Protein AF-A0A5E5B3B8-F1 (afdb_monomer_lite)

Organism: NCBI:txid93222

Foldseek 3Di:
DDDPPPPPDPPPPLCLVVLLVVLVVCCQPCVVVSLVVLLVCLVPRDDLVNCLSSLLSNLCSCQQVVVNLVSSVVSVVSNCVSCVDHDPVSVVSSVLSNLLSVCLVPVPDDPPVDDLLSVLVSLLSSLNSNPRNPHLVSNVSSVVVNVVSDVVVDLPDPCLVVSLVSLLVSLVVQLPDQDADLSNLVSSLVSLVSSLVSCVRPHDPVSNVSSVVSNVSSVVVNPDDHCPPVPDDPPPVVVVD

Structure (mmCIF, N/CA/C/O backbone):
data_AF-A0A5E5B3B8-F1
#
_entry.id   AF-A0A5E5B3B8-F1
#
loop_
_atom_site.group_PDB
_atom_site.id
_atom_site.type_symbol
_atom_site.label_atom_id
_atom_site.label_alt_id
_atom_site.label_comp_id
_atom_site.label_asym_id
_atom_site.label_entity_id
_atom_site.label_seq_id
_atom_site.pdbx_PDB_ins_code
_atom_site.Cartn_x
_atom_site.Cartn_y
_atom_site.Cartn_z
_atom_site.occupancy
_atom_site.B_iso_or_equiv
_atom_site.auth_seq_id
_atom_site.auth_comp_id
_atom_site.auth_asym_id
_atom_site.auth_atom_id
_atom_site.pdbx_PDB_model_num
ATOM 1 N N . MET A 1 1 ? -15.549 43.261 35.952 1.00 41.47 1 MET A N 1
ATOM 2 C CA . MET A 1 1 ? -14.147 43.041 35.546 1.00 41.47 1 MET A CA 1
ATOM 3 C C . MET A 1 1 ? -13.989 41.541 35.380 1.00 41.47 1 MET A C 1
ATOM 5 O O . MET A 1 1 ? -14.313 40.819 36.313 1.00 41.47 1 MET A O 1
ATOM 9 N N . GLN A 1 2 ? -13.739 41.103 34.148 1.00 33.75 2 GLN A N 1
ATOM 10 C CA . GLN A 1 2 ? -13.922 39.727 33.681 1.00 33.75 2 GLN A CA 1
ATOM 11 C C . GLN A 1 2 ? -12.946 38.760 34.358 1.00 33.75 2 GLN A C 1
ATOM 13 O O . GLN A 1 2 ? -11.756 39.037 34.448 1.00 33.75 2 GLN A O 1
ATOM 18 N N . ILE A 1 3 ? -13.478 37.627 34.815 1.00 39.03 3 ILE A N 1
ATOM 19 C CA . ILE A 1 3 ? -12.699 36.440 35.157 1.00 39.03 3 ILE A CA 1
ATOM 20 C C . ILE A 1 3 ? -12.470 35.722 33.829 1.00 39.03 3 ILE A C 1
ATOM 22 O O . ILE A 1 3 ? -13.409 35.177 33.245 1.00 39.03 3 ILE A O 1
ATOM 26 N N . GLU A 1 4 ? -11.249 35.798 33.309 1.00 35.94 4 GLU A N 1
ATOM 27 C CA . GLU A 1 4 ? -10.828 35.011 32.154 1.00 35.94 4 GLU A CA 1
ATOM 28 C C . GLU A 1 4 ? -10.776 33.537 32.565 1.00 35.94 4 GLU A C 1
ATOM 30 O O . GLU A 1 4 ? -9.828 33.067 33.190 1.00 35.94 4 GLU A O 1
ATOM 35 N N . ASN A 1 5 ? -11.831 32.797 32.226 1.00 36.06 5 ASN A N 1
ATOM 36 C CA . ASN A 1 5 ? -11.782 31.344 32.195 1.00 36.06 5 ASN A CA 1
ATOM 37 C C . ASN A 1 5 ? -10.889 30.940 31.019 1.00 36.06 5 ASN A C 1
ATOM 39 O O . ASN A 1 5 ? -11.327 30.947 29.867 1.00 36.06 5 ASN A O 1
ATOM 43 N N . SER A 1 6 ? -9.635 30.594 31.310 1.00 33.72 6 SER A N 1
ATOM 44 C CA . SER A 1 6 ? -8.772 29.915 30.352 1.00 33.72 6 SER A CA 1
ATOM 45 C C . SER A 1 6 ? -9.425 28.583 29.986 1.00 33.72 6 SER A C 1
ATOM 47 O O . SER A 1 6 ? -9.463 27.653 30.794 1.00 33.72 6 SER A O 1
ATOM 49 N N . VAL A 1 7 ? -9.955 28.490 28.771 1.00 39.78 7 VAL A N 1
ATOM 50 C CA . VAL A 1 7 ? -10.339 27.215 28.172 1.00 39.78 7 VAL A CA 1
ATOM 51 C C . VAL A 1 7 ? -9.043 26.436 27.966 1.00 39.78 7 VAL A C 1
ATOM 53 O O . VAL A 1 7 ? -8.309 26.672 27.010 1.00 39.78 7 VAL A O 1
ATOM 56 N N . GLN A 1 8 ? -8.729 25.537 28.899 1.00 37.03 8 GLN A N 1
ATOM 57 C CA . GLN A 1 8 ? -7.751 24.485 28.659 1.00 37.03 8 GLN A CA 1
ATOM 58 C C . GLN A 1 8 ? -8.303 23.632 27.516 1.00 37.03 8 GLN A C 1
ATOM 60 O O . GLN A 1 8 ? -9.247 22.863 27.697 1.00 37.03 8 GLN A O 1
ATOM 65 N N . SER A 1 9 ? -7.743 23.796 26.318 1.00 40.94 9 SER A N 1
ATOM 66 C CA . SER A 1 9 ? -7.937 22.834 25.243 1.00 40.94 9 SER A CA 1
ATOM 67 C C . SER A 1 9 ? -7.410 21.491 25.739 1.00 40.94 9 SER A C 1
ATOM 69 O O . SER A 1 9 ? -6.215 21.355 26.006 1.00 40.94 9 SER A O 1
ATOM 71 N N . ALA A 1 10 ? -8.301 20.516 25.889 1.00 41.97 10 ALA A N 1
ATOM 72 C CA . ALA A 1 10 ? -7.957 19.140 26.200 1.00 41.97 10 ALA A CA 1
ATOM 73 C C . ALA A 1 10 ? -7.178 18.524 25.023 1.00 41.97 10 ALA A C 1
ATOM 75 O O . ALA A 1 10 ? -7.746 17.853 24.169 1.00 41.97 10 ALA A O 1
ATOM 76 N N . GLY A 1 11 ? -5.872 18.780 24.958 1.00 42.06 11 GLY A N 1
ATOM 77 C CA . GLY A 1 11 ? -4.943 17.912 24.248 1.00 42.06 11 GLY A CA 1
ATOM 78 C C . GLY A 1 11 ? -4.730 16.682 25.120 1.00 42.06 11 GLY A C 1
ATOM 79 O O . GLY A 1 11 ? -4.160 16.787 26.206 1.00 42.06 11 GLY A O 1
ATOM 80 N N . SER A 1 12 ? -5.240 15.524 24.708 1.00 46.19 12 SER A N 1
ATOM 81 C CA . SER A 1 12 ? -4.970 14.276 25.415 1.00 46.19 12 SER A CA 1
ATOM 82 C C . SER A 1 12 ? -3.484 13.934 25.281 1.00 46.19 12 SER A C 1
ATOM 84 O O . SER A 1 12 ? -3.038 13.428 24.258 1.00 46.19 12 SER A O 1
ATOM 86 N N . HIS A 1 13 ? -2.707 14.199 26.330 1.00 55.25 13 HIS A N 1
ATOM 87 C CA . HIS A 1 13 ? -1.339 13.700 26.499 1.00 55.25 13 HIS A CA 1
ATOM 88 C C . HIS A 1 13 ? -1.335 12.191 26.819 1.00 55.25 13 HIS A C 1
ATOM 90 O O . HIS A 1 13 ? -0.803 11.771 27.844 1.00 55.25 13 HIS A O 1
ATOM 96 N N . ASP A 1 14 ? -1.955 11.350 25.990 1.00 76.69 14 ASP A N 1
ATOM 97 C CA . ASP A 1 14 ? -1.822 9.889 26.118 1.00 76.69 14 ASP A CA 1
ATOM 98 C C . ASP A 1 14 ? -0.598 9.328 25.374 1.00 76.69 14 ASP A C 1
ATOM 100 O O . ASP A 1 14 ? -0.341 8.124 25.409 1.00 76.69 14 ASP A O 1
ATOM 104 N N . GLY A 1 15 ? 0.190 10.212 24.751 1.00 89.81 15 GLY A N 1
ATOM 105 C CA . GLY A 1 15 ? 1.450 9.887 24.084 1.00 89.81 15 GLY A CA 1
ATOM 106 C C . GLY A 1 15 ? 1.280 9.101 22.785 1.00 89.81 15 GLY A C 1
ATOM 107 O O . GLY A 1 15 ? 2.268 8.582 22.256 1.00 89.81 15 GLY A O 1
ATOM 108 N N . PHE A 1 16 ? 0.045 8.955 22.284 1.00 95.12 16 PHE A N 1
ATOM 109 C CA . PHE A 1 16 ? -0.219 8.211 21.059 1.00 95.12 16 PHE A CA 1
ATOM 110 C C . PHE A 1 16 ? 0.433 8.842 19.816 1.00 95.12 16 PHE A C 1
ATOM 112 O O . PHE A 1 16 ? 1.102 8.100 19.090 1.00 95.12 16 PHE A O 1
ATOM 119 N N . PRO A 1 17 ? 0.344 10.169 19.571 1.00 95.62 17 PRO A N 1
ATOM 120 C CA . PRO A 1 17 ? 0.959 10.785 18.392 1.00 95.62 17 PRO A CA 1
ATOM 121 C C . PRO A 1 17 ? 2.474 10.557 18.315 1.00 95.62 17 PRO A C 1
ATOM 123 O O . PRO A 1 17 ? 3.011 10.218 17.256 1.00 95.62 17 PRO A O 1
ATOM 126 N N . GLU A 1 18 ? 3.177 10.679 19.442 1.00 96.12 18 GLU A N 1
ATOM 127 C CA . GLU A 1 18 ? 4.618 10.436 19.523 1.00 96.12 18 GLU A CA 1
ATOM 128 C C . GLU A 1 18 ? 4.944 8.953 19.331 1.00 96.12 18 GLU A C 1
ATOM 130 O O . GLU A 1 18 ? 5.920 8.603 18.659 1.00 96.12 18 GLU A O 1
ATOM 135 N N . PHE A 1 19 ? 4.120 8.069 19.901 1.00 97.12 19 PHE A N 1
ATOM 136 C CA . PHE A 1 19 ? 4.255 6.627 19.739 1.00 97.12 19 PHE A CA 1
ATOM 137 C C . PHE A 1 19 ? 4.121 6.208 18.272 1.00 97.12 19 PHE A C 1
ATOM 139 O O . PHE A 1 19 ? 5.025 5.553 17.745 1.00 97.12 19 PHE A O 1
ATOM 146 N N . ILE A 1 20 ? 3.028 6.591 17.606 1.00 97.06 20 ILE A N 1
ATOM 147 C CA . ILE A 1 20 ? 2.753 6.154 16.235 1.00 97.06 20 ILE A CA 1
ATOM 148 C C . ILE A 1 20 ? 3.744 6.776 15.247 1.00 97.06 20 ILE A C 1
ATOM 150 O O . ILE A 1 20 ? 4.247 6.075 14.370 1.00 97.06 20 I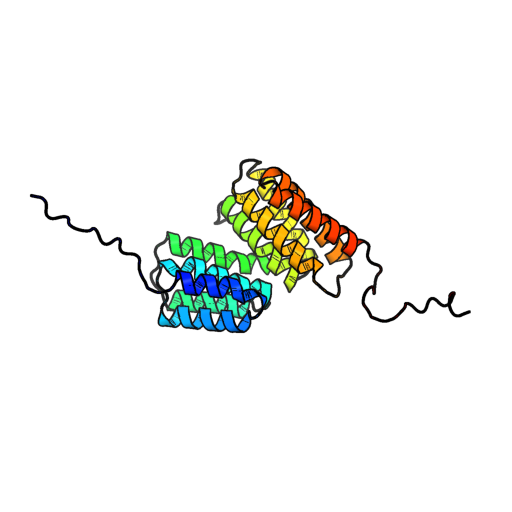LE A O 1
ATOM 154 N N . THR A 1 21 ? 4.137 8.041 15.452 1.00 96.81 21 THR A N 1
ATOM 155 C CA . THR A 1 21 ? 5.174 8.709 14.645 1.00 96.81 21 THR A CA 1
ATOM 156 C C . THR A 1 21 ? 6.506 7.971 14.738 1.00 96.81 21 THR A C 1
ATOM 158 O O . THR A 1 21 ? 7.129 7.682 13.716 1.00 96.81 21 THR A O 1
ATOM 161 N N . ARG A 1 22 ? 6.934 7.599 15.952 1.00 97.44 22 ARG A N 1
ATOM 162 C CA . ARG A 1 22 ? 8.158 6.811 16.147 1.00 97.44 22 ARG A CA 1
ATOM 163 C C . ARG A 1 22 ? 8.061 5.444 15.466 1.00 97.44 22 ARG A C 1
ATOM 165 O O . ARG A 1 22 ? 9.033 4.992 14.863 1.00 97.44 22 ARG A O 1
ATOM 172 N N . CYS A 1 23 ? 6.904 4.788 15.545 1.00 97.88 23 CYS A N 1
ATOM 173 C CA . CYS A 1 23 ? 6.686 3.506 14.877 1.00 97.88 23 CYS A CA 1
ATOM 174 C C . CYS A 1 23 ? 6.830 3.645 13.352 1.00 97.88 23 CYS A C 1
ATOM 176 O O . CYS A 1 23 ? 7.586 2.886 12.749 1.00 97.88 23 CYS A O 1
ATOM 178 N N . TRP A 1 24 ? 6.219 4.668 12.744 1.00 96.19 24 TRP A N 1
ATOM 179 C CA . TRP A 1 24 ? 6.387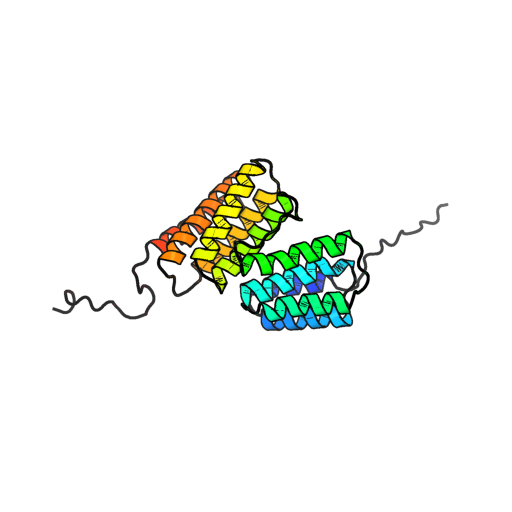 4.981 11.319 1.00 96.19 24 TRP A CA 1
ATOM 180 C C . TRP A 1 24 ? 7.823 5.344 10.935 1.00 96.19 24 TRP A C 1
ATOM 182 O O . TRP A 1 24 ? 8.257 5.033 9.835 1.00 96.19 24 TRP A O 1
ATOM 192 N N . GLN A 1 25 ? 8.611 5.958 11.809 1.00 96.31 25 GLN A N 1
ATOM 193 C CA . GLN A 1 25 ? 10.016 6.241 11.493 1.00 96.31 25 GLN A CA 1
ATOM 194 C C . GLN A 1 25 ? 10.885 4.976 11.500 1.00 96.31 25 GLN A C 1
ATOM 196 O O . GLN A 1 25 ? 11.820 4.864 10.711 1.00 96.31 25 GLN A O 1
ATOM 201 N N . ASN A 1 26 ? 10.560 4.012 12.364 1.00 96.38 26 ASN A N 1
ATOM 202 C CA . ASN A 1 26 ? 11.408 2.845 12.609 1.00 96.38 26 ASN A CA 1
ATOM 203 C C . ASN A 1 26 ? 10.967 1.573 11.871 1.00 96.38 26 ASN A C 1
ATOM 205 O O . ASN A 1 26 ? 11.729 0.605 11.845 1.00 96.38 26 ASN A O 1
ATOM 209 N N . HIS A 1 27 ? 9.758 1.535 11.297 1.00 96.56 27 HIS A N 1
ATOM 210 C CA . HIS A 1 27 ? 9.173 0.296 10.767 1.00 96.56 27 HIS A CA 1
ATOM 211 C C . HIS A 1 27 ? 9.973 -0.345 9.627 1.00 96.56 27 HIS A C 1
ATOM 213 O O . HIS A 1 27 ? 10.001 -1.567 9.541 1.00 96.56 27 HIS A O 1
ATOM 219 N N . THR A 1 28 ? 10.667 0.441 8.802 1.00 92.62 28 THR A N 1
ATOM 220 C CA . THR A 1 28 ? 11.475 -0.084 7.690 1.00 92.62 28 THR A CA 1
ATOM 221 C C . THR A 1 28 ? 12.770 -0.743 8.171 1.00 92.62 28 THR A C 1
ATOM 223 O O . THR A 1 28 ? 13.168 -1.785 7.658 1.00 92.62 28 THR A O 1
ATOM 226 N N . VAL A 1 29 ? 13.425 -0.169 9.187 1.00 94.31 29 VAL A N 1
ATOM 227 C CA . VAL A 1 29 ? 14.718 -0.652 9.709 1.00 94.31 29 VAL A CA 1
ATOM 228 C C . VAL A 1 29 ? 14.527 -1.765 10.745 1.00 94.31 29 VAL A C 1
ATOM 230 O O . VAL A 1 29 ? 15.316 -2.709 10.819 1.00 94.31 29 VAL A O 1
ATOM 233 N N . HIS A 1 30 ? 13.471 -1.674 11.557 1.00 96.56 30 HIS A N 1
ATOM 234 C CA . HIS A 1 30 ? 13.212 -2.580 12.678 1.00 96.56 30 HIS A CA 1
ATOM 235 C C . HIS A 1 30 ? 11.758 -3.100 12.713 1.00 96.56 30 HIS A C 1
ATOM 237 O O . HIS A 1 30 ? 11.097 -2.992 13.753 1.00 96.56 30 HIS A O 1
ATOM 243 N N . PRO A 1 31 ? 11.245 -3.727 11.633 1.00 96.44 31 PRO A N 1
ATOM 244 C CA . PRO A 1 31 ? 9.827 -4.094 11.513 1.00 96.44 31 PRO A CA 1
ATOM 245 C C . PRO A 1 31 ? 9.342 -5.022 12.636 1.00 96.44 31 PRO A C 1
ATOM 247 O O . PRO A 1 31 ? 8.283 -4.801 13.218 1.00 96.44 31 PRO A O 1
ATOM 250 N N . LYS A 1 32 ? 10.146 -6.020 13.033 1.00 97.25 32 LYS A N 1
ATOM 251 C CA . LYS A 1 32 ? 9.796 -6.958 14.121 1.00 97.25 32 LYS A CA 1
ATOM 252 C C . LYS A 1 32 ? 9.690 -6.276 15.490 1.00 97.25 32 LYS A C 1
ATOM 254 O O . LYS A 1 32 ? 8.828 -6.632 16.299 1.00 97.25 32 LYS A O 1
ATOM 259 N N . THR A 1 33 ? 10.563 -5.304 15.752 1.00 97.44 33 THR A N 1
ATOM 260 C CA . THR A 1 33 ? 10.545 -4.523 16.996 1.00 97.44 33 THR A CA 1
ATOM 261 C C . THR A 1 33 ? 9.302 -3.649 17.039 1.00 97.44 33 THR A C 1
ATOM 263 O O . THR A 1 33 ? 8.553 -3.709 18.012 1.00 97.44 33 THR A O 1
ATOM 266 N N . VAL A 1 34 ? 9.028 -2.914 15.956 1.00 97.88 34 VAL A N 1
ATOM 267 C CA . VAL A 1 34 ? 7.840 -2.057 15.860 1.00 97.88 34 VAL A CA 1
ATOM 268 C C . VAL A 1 34 ? 6.558 -2.880 15.984 1.00 97.88 34 VAL A C 1
ATOM 270 O O . VAL A 1 34 ? 5.690 -2.521 16.772 1.00 97.88 34 VAL A O 1
ATOM 273 N N . ARG A 1 35 ? 6.466 -4.040 15.327 1.00 97.06 35 ARG A N 1
ATOM 274 C CA . ARG A 1 35 ? 5.351 -4.982 15.514 1.00 97.06 35 ARG A CA 1
ATOM 275 C C . ARG A 1 35 ? 5.123 -5.331 16.985 1.00 97.06 35 ARG A C 1
ATOM 277 O O . ARG A 1 35 ? 4.004 -5.243 17.485 1.00 97.06 35 ARG A O 1
ATOM 284 N N . THR A 1 36 ? 6.188 -5.696 17.697 1.00 96.31 36 THR A N 1
ATOM 285 C CA . THR A 1 36 ? 6.111 -6.024 19.131 1.00 96.31 36 THR A CA 1
ATOM 286 C C . THR A 1 36 ? 5.607 -4.832 19.950 1.00 96.31 36 THR A C 1
ATOM 288 O O . THR A 1 36 ? 4.770 -4.996 20.840 1.00 96.31 36 THR A O 1
ATOM 291 N N . GLU A 1 37 ? 6.069 -3.621 19.632 1.00 96.81 37 GLU A N 1
ATOM 292 C CA . GLU A 1 37 ? 5.585 -2.389 20.258 1.00 96.81 37 GLU A CA 1
ATOM 293 C C . GLU A 1 37 ? 4.099 -2.128 19.981 1.00 96.81 37 GLU A C 1
ATOM 295 O O . GLU A 1 37 ? 3.381 -1.775 20.916 1.00 96.81 37 GLU A O 1
ATOM 300 N N . LEU A 1 38 ? 3.622 -2.353 18.753 1.00 96.81 38 LEU A N 1
ATOM 301 C CA . LEU A 1 38 ? 2.213 -2.189 18.380 1.00 96.81 38 LEU A CA 1
ATOM 302 C C . LEU A 1 38 ? 1.303 -3.163 19.126 1.00 96.81 38 LEU A C 1
ATOM 304 O O . LEU A 1 38 ? 0.272 -2.746 19.650 1.00 96.81 38 LEU A O 1
ATOM 308 N N . HIS A 1 39 ? 1.685 -4.440 19.229 1.00 94.94 39 HIS A N 1
ATOM 309 C CA . HIS A 1 39 ? 0.919 -5.412 20.017 1.00 94.94 39 HIS A CA 1
ATOM 310 C C . HIS A 1 39 ? 0.875 -5.039 21.499 1.00 94.94 39 HIS A C 1
ATOM 312 O O . HIS A 1 39 ? -0.173 -5.156 22.134 1.00 94.94 39 HIS A O 1
ATOM 318 N N . ARG A 1 40 ? 2.001 -4.577 22.055 1.00 95.44 40 ARG A N 1
ATOM 319 C CA . ARG A 1 40 ? 2.055 -4.118 23.446 1.00 95.44 40 ARG A CA 1
ATOM 320 C C . ARG A 1 40 ? 1.153 -2.904 23.653 1.00 95.44 40 ARG A C 1
ATOM 322 O O . ARG A 1 40 ? 0.390 -2.889 24.609 1.00 95.44 40 ARG A O 1
ATOM 329 N N . PHE A 1 41 ? 1.208 -1.923 22.754 1.00 95.94 41 PHE A N 1
ATOM 330 C CA . PHE A 1 41 ? 0.377 -0.726 22.849 1.00 95.94 41 PHE A CA 1
ATOM 331 C C . PHE A 1 41 ? -1.114 -1.060 22.740 1.00 95.94 41 PHE A C 1
ATOM 333 O O . PHE A 1 41 ? -1.895 -0.564 23.551 1.00 95.94 41 PHE A O 1
ATOM 340 N N . LEU A 1 42 ? -1.493 -1.950 21.812 1.00 95.38 42 LEU A N 1
ATOM 341 C CA . LEU A 1 42 ? -2.862 -2.461 21.688 1.00 95.38 42 LEU A CA 1
ATOM 342 C C . LEU A 1 42 ? -3.366 -3.066 23.005 1.00 95.38 42 LEU A C 1
ATOM 344 O O . LEU A 1 42 ? -4.494 -2.806 23.404 1.00 95.38 42 LEU A O 1
ATOM 348 N N . ALA A 1 43 ? -2.522 -3.840 23.690 1.00 94.31 43 ALA A N 1
ATOM 349 C CA . ALA A 1 43 ? -2.894 -4.526 24.923 1.00 94.31 43 ALA A CA 1
ATOM 350 C C . ALA A 1 43 ? -2.987 -3.607 26.155 1.00 94.31 43 ALA A C 1
ATOM 352 O O . ALA A 1 43 ? -3.722 -3.933 27.084 1.00 94.31 43 ALA A O 1
ATOM 353 N N . THR A 1 44 ? -2.227 -2.505 26.206 1.00 94.00 44 THR A N 1
ATOM 354 C CA . THR A 1 44 ? -2.088 -1.712 27.443 1.00 94.00 44 THR A CA 1
ATOM 355 C C . THR A 1 44 ? -2.662 -0.303 27.375 1.00 94.00 44 THR A C 1
ATOM 357 O O . THR A 1 44 ? -3.114 0.197 28.398 1.00 94.00 44 THR A O 1
ATOM 360 N N . ASN A 1 45 ? -2.609 0.355 26.213 1.00 94.62 45 ASN A N 1
ATOM 361 C CA . ASN A 1 45 ? -2.853 1.802 26.104 1.00 94.62 45 ASN A CA 1
ATOM 362 C C . ASN A 1 45 ? -3.824 2.190 24.984 1.00 94.62 45 ASN A C 1
ATOM 364 O O . ASN A 1 45 ? -4.193 3.361 24.879 1.00 94.62 45 ASN A O 1
ATOM 368 N N . ALA A 1 46 ? -4.192 1.259 24.100 1.00 94.88 46 ALA A N 1
ATOM 369 C CA . ALA A 1 46 ? -5.042 1.588 22.969 1.00 94.88 46 ALA A CA 1
ATOM 370 C C . ALA A 1 46 ? -6.433 2.049 23.411 1.00 94.88 46 ALA A C 1
ATOM 372 O O . ALA A 1 46 ? -6.996 1.591 24.404 1.00 94.88 46 ALA A O 1
ATOM 373 N N . LYS A 1 47 ? -6.983 2.954 22.610 1.00 95.69 47 LYS A N 1
ATOM 374 C CA . LYS A 1 47 ? -8.343 3.469 22.705 1.00 95.69 47 LYS A CA 1
ATOM 375 C C . LYS A 1 47 ? -8.970 3.400 21.321 1.00 95.69 47 LYS A C 1
ATOM 377 O O . LYS A 1 47 ? -8.258 3.200 20.335 1.00 95.69 47 LYS A O 1
ATOM 382 N N . ILE A 1 48 ? -10.283 3.586 21.246 1.00 96.00 48 ILE A N 1
ATOM 383 C CA . ILE A 1 48 ? -11.047 3.461 19.998 1.00 96.00 48 ILE A CA 1
ATOM 384 C C . ILE A 1 48 ? -10.498 4.403 18.915 1.00 96.00 48 ILE A C 1
ATOM 386 O O . ILE A 1 48 ? -10.331 3.991 17.767 1.00 96.00 48 ILE A O 1
ATOM 390 N N . GLU A 1 49 ? -10.144 5.632 19.286 1.00 94.69 49 GLU A N 1
ATOM 391 C CA . GLU A 1 49 ? -9.572 6.643 18.395 1.00 94.69 49 GLU A CA 1
ATOM 392 C C . GLU A 1 49 ? -8.208 6.244 17.798 1.00 94.69 49 GLU A C 1
ATOM 394 O O . GLU A 1 49 ? -7.864 6.692 16.707 1.00 94.69 49 GLU A O 1
ATOM 399 N N . HIS A 1 50 ? -7.458 5.349 18.450 1.00 95.75 50 HIS A N 1
ATOM 400 C CA . HIS A 1 50 ? -6.138 4.894 17.992 1.00 95.75 50 HIS A CA 1
ATOM 401 C C . HIS A 1 50 ? -6.222 3.762 16.964 1.00 95.75 50 HIS A C 1
ATOM 403 O O . HIS A 1 50 ? -5.268 3.510 16.225 1.00 95.75 50 HIS A O 1
ATOM 409 N N . LEU A 1 51 ? -7.344 3.035 16.937 1.00 96.25 51 LEU A N 1
ATOM 410 C CA . LEU A 1 51 ? -7.414 1.717 16.305 1.00 96.25 51 LEU A CA 1
ATOM 411 C C . LEU A 1 51 ? -7.127 1.759 14.814 1.00 96.25 51 LEU A C 1
ATOM 413 O O . LEU A 1 51 ? -6.470 0.854 14.313 1.00 96.25 51 LEU A O 1
ATOM 417 N N . ILE A 1 52 ? -7.580 2.799 14.116 1.00 95.62 52 ILE A N 1
ATOM 418 C CA . ILE A 1 52 ? -7.412 2.902 12.665 1.00 95.62 52 ILE A CA 1
ATOM 419 C C . 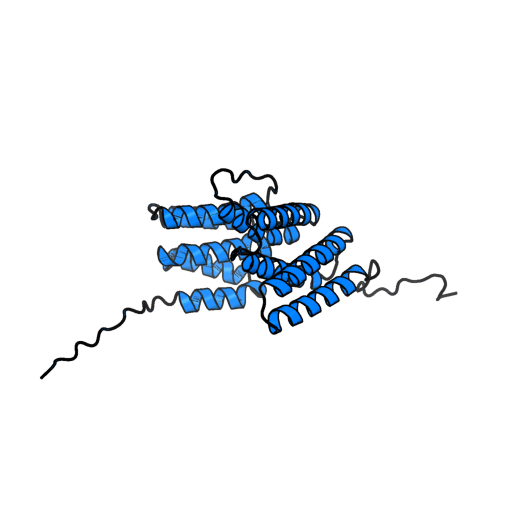ILE A 1 52 ? -5.940 3.060 12.279 1.00 95.62 52 ILE A C 1
ATOM 421 O O . ILE A 1 52 ? -5.489 2.416 11.337 1.00 95.62 52 ILE A O 1
ATOM 425 N N . GLU A 1 53 ? -5.186 3.893 12.992 1.00 95.62 53 GLU A N 1
ATOM 426 C CA . GLU A 1 53 ? -3.764 4.102 12.698 1.00 95.62 53 GLU A CA 1
ATOM 427 C C . GLU A 1 53 ? -2.912 2.911 13.146 1.00 95.62 53 GLU A C 1
ATOM 429 O O . GLU A 1 53 ? -2.010 2.487 12.424 1.00 95.62 53 GLU A O 1
ATOM 434 N N . LEU A 1 54 ? -3.241 2.329 14.303 1.00 96.50 54 LEU A N 1
ATOM 435 C CA . LEU A 1 54 ? -2.586 1.127 14.816 1.00 96.50 54 LEU A CA 1
ATOM 436 C C . LEU A 1 54 ? -2.734 -0.061 13.860 1.00 96.50 54 LEU A C 1
ATOM 438 O O . LEU A 1 54 ? -1.743 -0.707 13.521 1.00 96.50 54 LEU A O 1
ATOM 442 N N . SER A 1 55 ? -3.962 -0.333 13.415 1.00 95.19 55 SER A N 1
ATOM 443 C CA . SER A 1 55 ? -4.251 -1.429 12.484 1.00 95.19 55 SER A CA 1
ATOM 444 C C . SER A 1 55 ? -3.628 -1.204 11.110 1.00 95.19 55 SER A C 1
ATOM 446 O O . SER A 1 55 ? -3.083 -2.153 10.551 1.00 95.19 55 SER A O 1
ATOM 448 N N . ALA A 1 56 ? -3.598 0.038 10.614 1.00 94.50 56 ALA A N 1
ATOM 449 C CA . ALA A 1 56 ? -2.987 0.344 9.324 1.00 94.50 56 ALA A CA 1
ATOM 450 C C . ALA A 1 56 ? -1.488 0.026 9.336 1.00 94.50 56 ALA A C 1
ATOM 452 O O . ALA A 1 56 ? -0.992 -0.647 8.433 1.00 94.50 56 ALA A O 1
ATOM 453 N N . LEU A 1 57 ? -0.772 0.454 10.382 1.00 96.62 57 LEU A N 1
ATOM 454 C CA . LEU A 1 57 ? 0.659 0.186 10.496 1.00 96.62 57 LEU A CA 1
ATOM 455 C C . LEU A 1 57 ? 0.957 -1.290 10.798 1.00 96.62 57 LEU A C 1
ATOM 457 O O . LEU A 1 57 ? 1.916 -1.836 10.258 1.00 96.62 57 LEU A O 1
ATOM 461 N N . ALA A 1 58 ? 0.144 -1.952 11.627 1.00 95.56 58 ALA A N 1
ATOM 462 C CA . ALA A 1 58 ? 0.301 -3.383 11.889 1.00 95.56 58 ALA A CA 1
ATOM 463 C C . ALA A 1 58 ? 0.117 -4.205 10.605 1.00 95.56 58 ALA A C 1
ATOM 465 O O . ALA A 1 58 ? 0.974 -5.020 10.271 1.00 95.56 58 ALA A O 1
ATOM 466 N N . CYS A 1 59 ? -0.948 -3.917 9.850 1.00 93.38 59 CYS A N 1
ATOM 467 C CA . CYS A 1 59 ? -1.216 -4.518 8.548 1.00 93.38 59 CYS A CA 1
ATOM 468 C C . CYS A 1 59 ? -0.052 -4.287 7.581 1.00 93.38 59 CYS A C 1
ATOM 470 O O . CYS A 1 59 ? 0.434 -5.241 6.988 1.00 93.38 59 CYS A O 1
ATOM 472 N N . HIS A 1 60 ? 0.428 -3.045 7.463 1.00 94.44 60 HIS A N 1
ATOM 473 C CA . HIS A 1 60 ? 1.567 -2.681 6.615 1.00 94.44 60 HIS A CA 1
ATOM 474 C C . HIS A 1 60 ? 2.827 -3.486 6.959 1.00 94.44 60 HIS A C 1
ATOM 476 O O . HIS A 1 60 ? 3.428 -4.115 6.094 1.00 94.44 60 HIS A O 1
ATOM 482 N N . ILE A 1 61 ? 3.208 -3.532 8.236 1.00 95.88 61 ILE A N 1
ATOM 483 C CA . ILE A 1 61 ? 4.416 -4.243 8.670 1.00 95.88 61 ILE A CA 1
ATOM 484 C C . ILE A 1 61 ? 4.302 -5.746 8.423 1.00 95.88 61 ILE A C 1
ATOM 486 O O . ILE A 1 61 ? 5.223 -6.341 7.858 1.00 95.88 61 ILE A O 1
ATOM 490 N N . ASP A 1 62 ? 3.208 -6.365 8.866 1.00 94.50 62 ASP A N 1
ATOM 491 C CA . ASP A 1 62 ? 3.064 -7.815 8.784 1.00 94.50 62 ASP A CA 1
ATOM 492 C C . ASP A 1 62 ? 2.900 -8.286 7.338 1.00 94.50 62 ASP A C 1
ATOM 494 O O . ASP A 1 62 ? 3.596 -9.212 6.923 1.00 94.50 62 ASP A O 1
ATOM 498 N N . ALA A 1 63 ? 2.054 -7.616 6.551 1.00 91.44 63 ALA A N 1
ATOM 499 C CA . ALA A 1 63 ? 1.807 -7.977 5.161 1.00 91.44 63 ALA A CA 1
ATOM 500 C C . ALA A 1 63 ? 2.985 -7.622 4.247 1.00 91.44 63 ALA A C 1
ATOM 502 O O . ALA A 1 63 ? 3.449 -8.471 3.498 1.00 91.44 63 ALA A O 1
ATOM 503 N N . GLU A 1 64 ? 3.483 -6.384 4.285 1.00 91.88 64 GLU A N 1
ATOM 504 C CA . GLU A 1 64 ? 4.422 -5.885 3.273 1.00 91.88 64 GLU A CA 1
ATOM 505 C C . GLU A 1 64 ? 5.886 -6.150 3.632 1.00 91.88 64 GLU A C 1
ATOM 507 O O . GLU A 1 64 ? 6.660 -6.574 2.773 1.00 91.88 64 GLU A O 1
ATOM 512 N N . HIS A 1 65 ? 6.286 -5.929 4.887 1.00 93.75 65 HIS A N 1
ATOM 513 C CA . HIS A 1 65 ? 7.691 -6.064 5.289 1.00 93.75 65 HIS A CA 1
ATOM 514 C C . HIS A 1 65 ? 8.056 -7.466 5.770 1.00 93.75 65 HIS A C 1
ATOM 516 O O . HIS A 1 65 ? 9.187 -7.907 5.558 1.00 93.75 65 HIS A O 1
ATOM 522 N N . LEU A 1 66 ? 7.137 -8.149 6.454 1.00 94.44 66 LEU A N 1
ATOM 523 C CA . LEU A 1 66 ? 7.419 -9.441 7.081 1.00 94.44 66 LEU A CA 1
ATOM 524 C C . LEU A 1 66 ? 6.856 -10.638 6.308 1.00 94.44 66 LEU A C 1
ATOM 526 O O . LEU A 1 66 ? 7.341 -11.746 6.531 1.00 94.44 66 LEU A O 1
ATOM 530 N N . GLY A 1 67 ? 5.870 -10.433 5.426 1.00 93.75 67 GLY A N 1
ATOM 531 C CA . GLY A 1 67 ? 5.161 -11.523 4.745 1.00 93.75 67 GLY A CA 1
ATOM 532 C C . GLY A 1 67 ? 4.439 -12.469 5.718 1.00 93.75 67 GLY A C 1
ATOM 533 O O . GLY A 1 67 ? 4.211 -13.636 5.407 1.00 93.75 67 GLY A O 1
ATOM 534 N N . ASP A 1 68 ? 4.121 -11.986 6.921 1.00 95.44 68 ASP A N 1
ATOM 535 C CA . ASP A 1 68 ? 3.537 -12.743 8.028 1.00 95.44 68 ASP A CA 1
ATOM 536 C C . ASP A 1 68 ? 2.025 -12.494 8.092 1.00 95.44 68 ASP A C 1
ATOM 538 O O . ASP A 1 68 ? 1.494 -11.804 8.965 1.00 95.44 68 ASP A O 1
ATOM 542 N N . TRP A 1 69 ? 1.316 -13.048 7.109 1.00 93.88 69 TRP A N 1
ATOM 543 C CA . TRP A 1 69 ? -0.124 -12.845 6.928 1.00 93.88 69 TRP A CA 1
ATOM 544 C C . TRP A 1 69 ? -0.952 -13.298 8.129 1.00 93.88 69 TRP A C 1
ATOM 546 O O . TRP A 1 69 ? -1.954 -12.672 8.474 1.00 93.88 69 TRP A O 1
ATOM 556 N N . GLN A 1 70 ? -0.522 -14.380 8.782 1.00 92.75 70 GLN A N 1
ATOM 557 C CA . GLN A 1 70 ? -1.203 -14.892 9.962 1.00 92.75 70 GLN A CA 1
ATOM 558 C C . GLN A 1 70 ? -1.061 -13.916 11.128 1.00 92.75 70 GLN A C 1
ATOM 560 O O . GLN A 1 70 ? -2.061 -13.630 11.781 1.00 92.75 70 GLN A O 1
ATOM 565 N N . SER A 1 71 ? 0.129 -13.342 11.350 1.00 92.12 71 SER A N 1
ATOM 566 C CA . SER A 1 71 ? 0.316 -12.297 12.366 1.00 92.12 71 SER A CA 1
ATOM 567 C C . SER A 1 71 ? -0.593 -11.091 12.118 1.00 92.12 71 SER A C 1
ATOM 569 O O . SER A 1 71 ? -1.211 -10.587 13.061 1.00 92.12 71 SER A O 1
ATOM 571 N N . ALA A 1 72 ? -0.755 -10.680 10.856 1.00 92.38 72 ALA A N 1
ATOM 572 C CA . ALA A 1 72 ? -1.658 -9.587 10.503 1.00 92.38 72 ALA A CA 1
ATOM 573 C C . ALA A 1 72 ? -3.115 -9.901 10.899 1.00 92.38 72 ALA A C 1
ATOM 575 O O . ALA A 1 72 ? -3.786 -9.083 11.531 1.00 92.38 72 ALA A O 1
ATOM 576 N N . MET A 1 73 ? -3.600 -11.107 10.589 1.00 92.38 73 MET A N 1
ATOM 577 C CA . MET A 1 73 ? -4.952 -11.546 10.961 1.00 92.38 73 MET A CA 1
ATOM 578 C C . MET A 1 73 ? -5.114 -11.709 12.480 1.00 92.38 73 MET A C 1
ATOM 580 O O . MET A 1 73 ? -6.130 -11.294 13.045 1.00 92.38 73 MET A O 1
ATOM 584 N N . ASP A 1 74 ? -4.094 -12.228 13.163 1.00 93.25 74 ASP A N 1
ATOM 585 C CA . ASP A 1 74 ? -4.067 -12.364 14.621 1.00 93.25 74 ASP A CA 1
ATOM 586 C C . ASP A 1 74 ? -4.105 -10.997 15.320 1.00 93.25 74 ASP A C 1
ATOM 588 O O . ASP A 1 74 ? -4.714 -10.862 16.387 1.00 93.25 74 ASP A O 1
ATOM 592 N N . TYR A 1 75 ? -3.493 -9.961 14.732 1.00 94.69 75 TYR A N 1
ATOM 593 C CA . TYR A 1 75 ? -3.585 -8.587 15.232 1.00 94.69 75 TYR A CA 1
ATOM 594 C C . TYR A 1 75 ? -5.041 -8.113 15.266 1.00 94.69 75 TYR A C 1
ATOM 596 O O . TYR A 1 75 ? -5.504 -7.596 16.286 1.00 94.69 75 TYR A O 1
ATOM 604 N N . TYR A 1 76 ? -5.789 -8.346 14.187 1.00 94.44 76 TYR A N 1
ATOM 605 C CA . TYR A 1 76 ? -7.204 -7.991 14.118 1.00 94.44 76 TYR A CA 1
ATOM 606 C C . TYR A 1 76 ? -8.077 -8.820 15.060 1.00 94.44 76 TYR A C 1
ATOM 608 O O . TYR A 1 76 ? -8.970 -8.258 15.690 1.00 94.44 76 TYR A O 1
ATOM 616 N N . ALA A 1 77 ? -7.787 -10.112 15.228 1.00 93.88 77 ALA A N 1
ATOM 617 C CA . ALA A 1 77 ? -8.480 -10.945 16.210 1.00 93.88 77 ALA A CA 1
ATOM 618 C C . ALA A 1 77 ? -8.274 -10.426 17.647 1.00 93.88 77 ALA A C 1
ATOM 620 O O . ALA A 1 77 ? -9.218 -10.362 18.436 1.00 93.88 77 ALA A O 1
ATOM 621 N N . ARG A 1 78 ? -7.051 -9.994 17.988 1.00 94.69 78 ARG A N 1
ATOM 622 C CA . ARG A 1 78 ? -6.752 -9.364 19.288 1.00 94.69 78 ARG A CA 1
ATOM 623 C C . ARG A 1 78 ? -7.448 -8.020 19.450 1.00 94.69 78 ARG A C 1
ATOM 625 O O . ARG A 1 78 ? -7.917 -7.719 20.544 1.00 94.69 78 ARG A O 1
ATOM 632 N N . LEU A 1 79 ? -7.516 -7.228 18.382 1.00 95.25 79 LEU A N 1
ATOM 633 C CA . LEU A 1 79 ? -8.234 -5.957 18.376 1.00 95.25 79 LEU A CA 1
ATOM 634 C C . LEU A 1 79 ? -9.722 -6.183 18.663 1.00 95.25 79 LEU A C 1
ATOM 636 O O . LEU A 1 79 ? -10.258 -5.544 19.564 1.00 95.25 79 LEU A O 1
ATOM 640 N N . ASP A 1 80 ? -10.364 -7.128 17.974 1.00 94.44 80 ASP A N 1
ATOM 641 C CA . ASP A 1 80 ? -11.778 -7.457 18.197 1.00 94.44 80 ASP A CA 1
ATOM 642 C C . ASP A 1 80 ? -12.038 -7.957 19.623 1.00 94.44 80 ASP A C 1
ATOM 644 O O . ASP A 1 80 ? -13.040 -7.592 20.236 1.00 94.44 80 ASP A O 1
ATOM 648 N N . ALA A 1 81 ? -11.119 -8.751 20.180 1.00 94.50 81 ALA A N 1
ATOM 649 C CA . ALA A 1 81 ? -11.220 -9.226 21.557 1.00 94.50 81 ALA A CA 1
ATOM 650 C C . ALA A 1 81 ? -11.059 -8.095 22.590 1.00 94.50 81 ALA A C 1
ATOM 652 O O . ALA A 1 81 ? -11.752 -8.089 23.607 1.00 94.50 81 ALA A O 1
ATOM 653 N N . ALA A 1 82 ? -10.158 -7.139 22.341 1.00 94.56 82 ALA A N 1
ATOM 654 C CA . ALA A 1 82 ? -9.933 -5.992 23.220 1.00 94.56 82 ALA A CA 1
ATOM 655 C C . ALA A 1 82 ? -11.063 -4.950 23.134 1.00 94.56 82 ALA A C 1
ATOM 657 O O . ALA A 1 82 ? -11.356 -4.275 24.121 1.00 94.56 82 ALA A O 1
ATOM 658 N N . PHE A 1 83 ? -11.721 -4.842 21.976 1.00 95.81 83 PHE A N 1
ATOM 659 C CA . PHE A 1 83 ? -12.782 -3.873 21.707 1.00 95.81 83 PHE A CA 1
ATOM 660 C C . PHE A 1 83 ? -14.027 -4.563 21.119 1.00 95.81 83 PHE A C 1
ATOM 662 O O . PHE A 1 83 ? -14.338 -4.381 19.942 1.00 95.81 83 PHE A O 1
ATOM 669 N N . PRO A 1 84 ? -14.794 -5.324 21.926 1.00 93.06 84 PRO A N 1
ATOM 670 C CA . PRO A 1 84 ? -15.937 -6.100 21.428 1.00 93.06 84 PRO A CA 1
ATOM 671 C C . PRO A 1 84 ? -17.080 -5.223 20.884 1.00 93.06 84 PRO A C 1
ATOM 673 O O . PRO A 1 84 ? -17.851 -5.648 20.021 1.00 93.06 84 PRO A O 1
ATOM 676 N N . SER A 1 85 ? -17.173 -3.979 21.358 1.00 94.38 85 SER A N 1
ATOM 677 C CA . SER A 1 85 ? -18.213 -3.021 20.982 1.00 94.38 85 SER A CA 1
ATOM 678 C C . SER A 1 85 ? -17.588 -1.775 20.366 1.00 94.38 85 SER A C 1
ATOM 680 O O . SER A 1 85 ? -17.250 -0.824 21.069 1.00 94.38 85 SER A O 1
ATOM 682 N N . LEU A 1 86 ? -17.443 -1.783 19.041 1.00 95.62 86 LEU A N 1
ATOM 683 C CA . LEU A 1 86 ? -16.953 -0.643 18.270 1.00 95.62 86 LEU A CA 1
ATOM 684 C C . LEU A 1 86 ? -18.099 0.147 17.629 1.00 95.62 86 LEU A C 1
ATOM 686 O O . LEU A 1 86 ? -19.068 -0.473 17.172 1.00 95.62 86 LEU A O 1
ATOM 690 N N . PRO A 1 87 ? -17.965 1.485 17.528 1.00 96.06 87 PRO A N 1
ATOM 691 C CA . PRO A 1 87 ? -18.810 2.292 16.657 1.00 96.06 87 PRO A CA 1
ATOM 692 C C . PRO A 1 87 ? -18.785 1.756 15.223 1.00 96.06 87 PRO A C 1
ATOM 694 O O . PRO A 1 87 ? -17.739 1.315 14.743 1.00 96.06 87 PRO A O 1
ATOM 697 N N . GLU A 1 88 ? -19.921 1.832 14.529 1.00 94.62 88 GLU A N 1
ATOM 698 C CA . GLU A 1 88 ? -20.073 1.243 13.192 1.00 94.62 88 GLU A CA 1
ATOM 699 C C . GLU A 1 88 ? -19.061 1.798 12.183 1.00 94.62 88 GLU A C 1
ATOM 701 O O . GLU A 1 88 ? -18.436 1.044 11.444 1.00 94.62 88 GLU A O 1
ATOM 706 N N . GLU A 1 89 ? -18.801 3.105 12.219 1.00 94.19 89 GLU A N 1
ATOM 707 C CA . GLU A 1 89 ? -17.804 3.736 11.351 1.00 94.19 89 GLU A CA 1
ATOM 708 C C . GLU A 1 89 ? -16.391 3.161 11.565 1.00 94.19 89 GLU A C 1
ATOM 710 O O . GLU A 1 89 ? -15.662 2.891 10.607 1.00 94.19 89 GLU A O 1
ATOM 715 N N . VAL A 1 90 ? -16.003 2.927 12.824 1.00 96.12 90 VAL A N 1
ATOM 716 C CA . VAL A 1 90 ? -14.696 2.347 13.168 1.00 96.12 90 VAL A CA 1
ATOM 717 C C . VAL A 1 90 ? -14.634 0.896 12.702 1.00 96.12 90 VAL A C 1
ATOM 719 O O . VAL A 1 90 ? -13.654 0.498 12.073 1.00 96.12 90 VAL A O 1
ATOM 722 N N . ARG A 1 91 ? -15.700 0.120 12.938 1.00 95.38 91 ARG A N 1
ATOM 723 C CA . ARG A 1 91 ? -15.821 -1.267 12.468 1.00 95.38 91 ARG A CA 1
ATOM 724 C C . ARG A 1 91 ? -15.678 -1.355 10.950 1.00 95.38 91 ARG A C 1
ATOM 726 O O . ARG A 1 91 ? -14.880 -2.157 10.469 1.00 95.38 91 ARG A O 1
ATOM 733 N N . HIS A 1 92 ? -16.387 -0.507 10.208 1.00 94.19 92 HIS A N 1
ATOM 734 C CA . HIS A 1 92 ? -16.327 -0.465 8.749 1.00 94.19 92 HIS A CA 1
ATOM 735 C C . HIS A 1 92 ? -14.910 -0.149 8.244 1.00 94.19 92 HIS A C 1
ATOM 737 O O . HIS A 1 92 ? -14.390 -0.834 7.362 1.00 94.19 92 HIS A O 1
ATOM 743 N N . ARG A 1 93 ? -14.229 0.839 8.840 1.00 95.19 93 ARG A N 1
ATOM 744 C CA . ARG A 1 93 ? -12.849 1.193 8.458 1.00 95.19 93 ARG A CA 1
ATOM 745 C C . ARG A 1 93 ? -11.850 0.078 8.767 1.00 95.19 93 ARG A C 1
ATOM 747 O O . ARG A 1 93 ? -10.982 -0.180 7.938 1.00 95.19 93 ARG A O 1
ATOM 754 N N . LEU A 1 94 ? -11.975 -0.593 9.912 1.00 95.62 94 LEU A N 1
ATOM 755 C CA . LEU A 1 94 ? -11.133 -1.744 10.257 1.00 95.62 94 LEU A CA 1
ATOM 756 C C . LEU A 1 94 ? -11.386 -2.930 9.329 1.00 95.62 94 LEU A C 1
ATOM 758 O O . LEU A 1 94 ? -10.437 -3.588 8.912 1.00 95.62 94 LEU A O 1
ATOM 762 N N . LYS A 1 95 ? -12.648 -3.175 8.964 1.00 95.38 95 LYS A N 1
ATOM 763 C CA . LYS A 1 95 ? -13.006 -4.196 7.979 1.00 95.38 95 LYS A CA 1
ATOM 764 C C . LYS A 1 95 ? -12.345 -3.909 6.633 1.00 95.38 95 LYS A C 1
ATOM 766 O O . LYS A 1 95 ? -11.650 -4.768 6.106 1.00 95.38 95 LYS A O 1
ATOM 771 N N . ARG A 1 96 ? -12.452 -2.669 6.143 1.00 95.31 96 ARG A N 1
ATOM 772 C CA . ARG A 1 96 ? -11.775 -2.228 4.915 1.00 95.31 96 ARG A CA 1
ATOM 773 C C . ARG A 1 96 ? -10.265 -2.480 4.965 1.00 95.31 96 ARG A C 1
ATOM 775 O O . ARG A 1 96 ? -9.687 -2.874 3.963 1.00 95.31 96 ARG A O 1
ATOM 782 N N . GLN A 1 97 ? -9.614 -2.262 6.109 1.00 94.50 97 GLN A N 1
ATO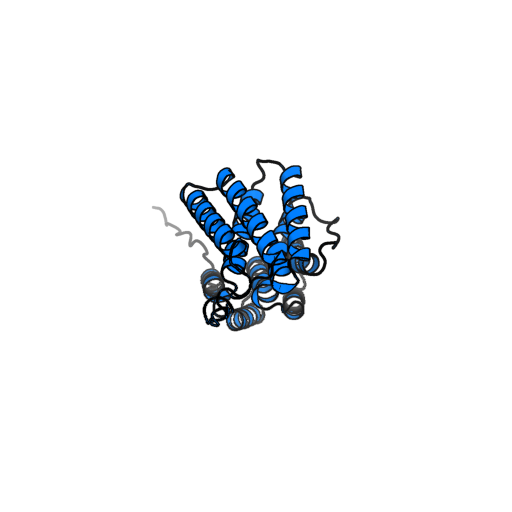M 783 C CA . GLN A 1 97 ? -8.181 -2.539 6.228 1.00 94.50 97 GLN A CA 1
ATOM 784 C C . GLN A 1 97 ? -7.846 -4.035 6.247 1.00 94.50 97 GLN A C 1
ATOM 786 O O . GLN A 1 97 ? -6.829 -4.423 5.684 1.00 94.50 97 GLN A O 1
ATOM 791 N N . ARG A 1 98 ? -8.689 -4.887 6.841 1.00 94.88 98 ARG A N 1
ATOM 792 C CA . ARG A 1 98 ? -8.514 -6.351 6.767 1.00 94.88 98 ARG A CA 1
ATOM 793 C C . ARG A 1 98 ? -8.567 -6.848 5.333 1.00 94.88 98 ARG A C 1
ATOM 795 O O . ARG A 1 98 ? -7.738 -7.664 4.948 1.00 94.88 98 ARG A O 1
ATOM 802 N N . GLU A 1 99 ? -9.475 -6.299 4.531 1.00 96.62 99 GLU A N 1
ATOM 803 C CA . GLU A 1 99 ? -9.601 -6.695 3.128 1.00 96.62 99 GLU A CA 1
ATOM 804 C C . GLU A 1 99 ? -8.377 -6.353 2.276 1.00 96.62 99 GLU A C 1
ATOM 806 O O . GLU A 1 99 ? -8.192 -6.954 1.223 1.00 96.62 99 GLU A O 1
ATOM 811 N N . ILE A 1 100 ? -7.486 -5.466 2.734 1.00 97.06 100 ILE A N 1
ATOM 812 C CA . ILE A 1 100 ? -6.182 -5.253 2.086 1.00 97.06 100 ILE A CA 1
ATOM 813 C C . ILE A 1 100 ? -5.374 -6.557 2.086 1.00 97.06 100 ILE A C 1
ATOM 815 O O . ILE A 1 100 ? -4.786 -6.917 1.068 1.00 97.06 100 ILE A O 1
ATOM 819 N N . ILE A 1 101 ? -5.386 -7.294 3.202 1.00 95.75 101 ILE A N 1
ATOM 820 C CA . ILE A 1 101 ? -4.686 -8.578 3.341 1.00 95.75 101 ILE A CA 1
ATOM 821 C C . ILE A 1 101 ? -5.347 -9.626 2.451 1.00 95.75 101 ILE A C 1
ATOM 823 O O . ILE A 1 101 ? -4.661 -10.281 1.666 1.00 95.75 101 ILE A O 1
ATOM 827 N N . THR A 1 102 ? -6.677 -9.751 2.528 1.00 95.75 102 THR A N 1
ATOM 828 C CA . THR A 1 102 ? -7.445 -10.685 1.693 1.00 95.75 102 THR A CA 1
ATOM 829 C C . THR A 1 102 ? -7.165 -10.445 0.211 1.00 95.75 102 THR A C 1
ATOM 831 O O . THR A 1 102 ? -6.858 -11.381 -0.524 1.00 95.75 102 THR A O 1
ATOM 834 N N . LYS A 1 103 ? -7.196 -9.179 -0.225 1.00 97.94 103 LYS A N 1
ATOM 835 C CA . LYS A 1 103 ? -6.970 -8.782 -1.618 1.00 97.94 103 LYS A CA 1
ATOM 836 C C . LYS A 1 103 ? -5.524 -8.981 -2.074 1.00 97.94 103 LYS A C 1
ATOM 838 O O . LYS A 1 103 ? -5.298 -9.260 -3.250 1.00 97.94 103 LYS A O 1
ATOM 843 N N . ALA A 1 104 ? -4.552 -8.836 -1.173 1.00 97.31 104 ALA A N 1
ATOM 844 C CA . ALA A 1 104 ? -3.149 -9.106 -1.477 1.00 97.31 104 ALA A CA 1
ATOM 845 C C . ALA A 1 104 ? -2.885 -10.608 -1.675 1.00 97.31 104 ALA A C 1
ATOM 847 O O . ALA A 1 104 ? -2.122 -10.981 -2.566 1.00 97.31 104 ALA A O 1
ATOM 848 N N . LEU A 1 105 ? -3.536 -11.458 -0.871 1.00 96.38 105 LEU A N 1
ATOM 849 C CA . LEU A 1 105 ? -3.441 -12.920 -0.954 1.00 96.38 105 LEU A CA 1
ATOM 850 C C . LEU A 1 105 ? -4.220 -13.504 -2.138 1.00 96.38 105 LEU A C 1
ATOM 852 O O . LEU A 1 105 ? -3.763 -14.460 -2.763 1.00 96.38 105 LEU A O 1
ATOM 856 N N . ASP A 1 106 ? -5.384 -12.934 -2.451 1.00 97.56 106 ASP A N 1
ATOM 857 C CA . ASP A 1 106 ? -6.201 -13.310 -3.598 1.00 97.56 106 ASP A CA 1
ATOM 858 C C . ASP A 1 106 ? -6.622 -12.070 -4.390 1.00 97.56 106 ASP A C 1
ATOM 860 O O . ASP A 1 106 ? -7.549 -11.337 -4.040 1.00 97.56 106 ASP A O 1
ATOM 864 N N . VAL A 1 107 ? -5.981 -11.875 -5.542 1.00 97.50 107 VAL A N 1
ATOM 865 C CA . VAL A 1 107 ? -6.277 -10.753 -6.442 1.00 97.50 107 VAL A CA 1
ATOM 866 C C . VAL A 1 107 ? -7.717 -10.769 -6.971 1.00 97.50 107 VAL A C 1
ATOM 868 O O . VAL A 1 107 ? -8.189 -9.749 -7.486 1.00 97.50 107 VAL A O 1
ATOM 871 N N . ARG A 1 108 ? -8.424 -11.901 -6.856 1.00 97.81 108 ARG A N 1
ATOM 872 C CA . ARG A 1 108 ? -9.827 -12.091 -7.249 1.00 97.81 108 ARG A CA 1
ATOM 873 C C . ARG A 1 108 ? -10.804 -11.976 -6.082 1.00 97.81 108 ARG A C 1
ATOM 875 O O . ARG A 1 108 ? -11.998 -12.129 -6.327 1.00 97.81 108 ARG A O 1
ATOM 882 N N . ALA A 1 109 ? -10.326 -11.680 -4.872 1.00 97.19 109 ALA A N 1
ATOM 883 C CA . ALA A 1 109 ? -11.180 -11.475 -3.712 1.00 97.19 109 ALA A CA 1
ATOM 884 C C . ALA A 1 109 ? -12.308 -10.487 -4.038 1.00 97.19 109 ALA A C 1
ATOM 886 O O . ALA A 1 109 ? -12.065 -9.414 -4.617 1.00 97.19 109 ALA A O 1
ATOM 887 N N . ASP A 1 110 ? -13.526 -10.904 -3.694 1.00 94.06 110 ASP A N 1
ATOM 888 C CA . ASP A 1 110 ? -14.749 -10.144 -3.907 1.00 94.06 110 ASP A CA 1
ATOM 889 C C . ASP A 1 110 ? -14.850 -9.018 -2.878 1.00 94.06 110 ASP A C 1
ATOM 891 O O . ASP A 1 110 ? -14.692 -9.235 -1.680 1.00 94.06 110 ASP A O 1
ATOM 895 N N . LEU A 1 111 ? -15.119 -7.813 -3.372 1.00 96.94 111 LEU A N 1
ATOM 896 C CA . LEU A 1 111 ? -15.265 -6.596 -2.581 1.00 96.94 111 LEU A CA 1
ATOM 897 C C . LEU A 1 111 ? -16.631 -5.937 -2.831 1.00 96.94 111 LEU A C 1
ATOM 899 O O . LEU A 1 111 ? -16.767 -4.736 -2.628 1.00 96.94 111 LEU A O 1
ATOM 903 N N . ALA A 1 112 ? -17.639 -6.698 -3.279 1.00 93.94 112 ALA A N 1
ATOM 904 C CA . ALA A 1 112 ? -18.963 -6.191 -3.657 1.00 93.94 112 ALA A CA 1
ATOM 905 C C . ALA A 1 112 ? -19.702 -5.412 -2.553 1.00 93.94 112 ALA A C 1
ATOM 907 O O . ALA A 1 112 ? -20.618 -4.648 -2.847 1.00 93.94 112 ALA A O 1
ATOM 908 N N . GLU A 1 113 ? -19.329 -5.596 -1.288 1.00 95.00 113 GLU A N 1
ATOM 909 C CA . GLU A 1 113 ? -19.896 -4.834 -0.172 1.00 95.00 113 GLU A CA 1
ATOM 910 C C . GLU A 1 113 ? -19.306 -3.423 -0.006 1.00 95.00 113 GLU A C 1
ATOM 912 O O . GLU A 1 113 ? -19.843 -2.620 0.756 1.00 95.00 113 GLU A O 1
ATOM 917 N N . PHE A 1 114 ? -18.207 -3.120 -0.698 1.00 96.62 114 PHE A N 1
ATOM 918 C CA . PHE A 1 114 ? -17.527 -1.833 -0.651 1.00 96.62 114 PHE A CA 1
ATOM 919 C C . PHE A 1 114 ? -17.891 -0.981 -1.867 1.00 96.62 114 PHE A C 1
ATOM 921 O O . PHE A 1 114 ? -18.034 -1.477 -2.983 1.00 96.62 114 PHE A O 1
ATOM 928 N N . ASP A 1 115 ? -17.987 0.332 -1.659 1.00 95.19 115 ASP A N 1
ATOM 929 C CA . ASP A 1 115 ? -18.102 1.279 -2.767 1.00 95.19 115 ASP A CA 1
ATOM 930 C C . ASP A 1 115 ? -16.826 1.319 -3.629 1.00 95.19 115 ASP A C 1
ATOM 932 O O . ASP A 1 115 ? -15.745 0.890 -3.220 1.00 95.19 115 ASP A O 1
ATOM 936 N N . GLU A 1 116 ? -16.937 1.876 -4.836 1.00 94.62 116 GLU A N 1
ATOM 937 C CA . GLU A 1 116 ? -15.843 1.925 -5.817 1.00 94.62 116 GLU A CA 1
ATOM 938 C C . GLU A 1 116 ? -14.568 2.593 -5.270 1.00 94.62 116 GLU A C 1
ATOM 940 O O . GLU A 1 116 ? -13.449 2.178 -5.583 1.00 94.62 116 GLU A O 1
ATOM 945 N N . ARG A 1 117 ? -14.720 3.603 -4.404 1.00 94.94 117 ARG A N 1
ATOM 946 C CA . ARG A 1 117 ? -13.592 4.310 -3.776 1.00 94.94 117 ARG A CA 1
ATOM 947 C C . ARG A 1 117 ? -12.882 3.436 -2.750 1.00 94.94 117 ARG A C 1
ATOM 949 O O . ARG A 1 117 ? -11.654 3.433 -2.679 1.00 94.94 117 ARG A O 1
ATOM 956 N N . SER A 1 118 ? -13.637 2.680 -1.965 1.00 95.88 118 SER A N 1
ATOM 957 C CA . SER A 1 118 ? -13.113 1.721 -0.998 1.00 95.88 118 SER A CA 1
ATOM 958 C C . SER A 1 118 ? -12.465 0.530 -1.698 1.00 95.88 118 SER A C 1
ATOM 960 O O . SER A 1 118 ? -11.398 0.102 -1.264 1.00 95.88 118 SER A O 1
ATOM 962 N N . VAL A 1 119 ? -13.025 0.067 -2.820 1.00 97.50 119 VAL A N 1
ATOM 963 C CA . VAL A 1 119 ? -12.400 -0.946 -3.685 1.00 97.50 119 VAL A CA 1
ATOM 964 C C . VAL A 1 119 ? -11.053 -0.454 -4.215 1.00 97.50 119 VAL A C 1
ATOM 966 O O . VAL A 1 119 ? -10.059 -1.174 -4.095 1.00 97.50 119 VAL A O 1
ATOM 969 N N . LEU A 1 120 ? -10.979 0.779 -4.734 1.00 97.75 120 LEU A N 1
ATOM 970 C CA . LEU A 1 120 ? -9.710 1.381 -5.156 1.00 97.75 120 LEU A CA 1
ATOM 971 C C . LEU A 1 120 ? -8.719 1.458 -3.988 1.00 97.75 120 LEU A C 1
ATOM 973 O O . LEU A 1 120 ? -7.569 1.055 -4.142 1.00 97.75 120 LEU A O 1
ATOM 977 N N . TYR A 1 121 ? -9.156 1.943 -2.823 1.00 97.12 121 TYR A N 1
ATOM 978 C CA . TYR A 1 121 ? -8.316 2.060 -1.628 1.00 97.12 121 TYR A CA 1
ATOM 979 C C . TYR A 1 121 ? -7.720 0.709 -1.208 1.00 97.12 121 TYR A C 1
ATOM 981 O O . TYR A 1 121 ? -6.508 0.607 -1.018 1.00 97.12 121 TYR A O 1
ATOM 989 N N . ILE A 1 122 ? -8.559 -0.328 -1.103 1.00 98.12 122 ILE A N 1
ATOM 990 C CA . ILE A 1 122 ? -8.140 -1.689 -0.744 1.00 98.12 122 ILE A CA 1
ATOM 991 C C . ILE A 1 122 ? -7.142 -2.219 -1.776 1.00 98.12 122 ILE A C 1
ATOM 993 O O . ILE A 1 122 ? -6.054 -2.662 -1.421 1.00 98.12 122 ILE A O 1
ATOM 997 N N . THR A 1 123 ? -7.495 -2.138 -3.060 1.00 98.56 123 THR A N 1
ATOM 998 C CA . THR A 1 123 ? -6.690 -2.697 -4.157 1.00 98.56 123 THR A CA 1
ATOM 999 C C . THR A 1 123 ? -5.343 -1.984 -4.281 1.00 98.56 123 THR A C 1
ATOM 1001 O O . THR A 1 123 ? -4.316 -2.633 -4.476 1.00 98.56 123 THR A O 1
ATOM 1004 N N . ALA A 1 124 ? -5.322 -0.658 -4.115 1.00 98.19 124 ALA A N 1
ATOM 1005 C CA . ALA A 1 124 ? -4.094 0.127 -4.128 1.00 98.19 124 ALA A CA 1
ATOM 1006 C C . ALA A 1 124 ? -3.175 -0.254 -2.965 1.00 98.19 124 ALA A C 1
ATOM 1008 O O . ALA A 1 124 ? -1.991 -0.471 -3.183 1.00 98.19 124 ALA A O 1
ATOM 1009 N N . LEU A 1 125 ? -3.697 -0.392 -1.746 1.00 97.94 125 LEU A N 1
ATOM 1010 C CA . LEU A 1 125 ? -2.870 -0.767 -0.595 1.00 97.94 125 LEU A CA 1
ATOM 1011 C C . LEU A 1 125 ? -2.484 -2.252 -0.568 1.00 97.94 125 LEU A C 1
ATOM 1013 O O . LEU A 1 125 ? -1.499 -2.606 0.068 1.00 97.94 125 LEU A O 1
ATOM 1017 N N . ALA A 1 126 ? -3.208 -3.119 -1.278 1.00 98.25 126 ALA A N 1
ATOM 1018 C CA . ALA A 1 126 ? -2.852 -4.529 -1.431 1.00 98.25 126 ALA A CA 1
ATOM 1019 C C . ALA A 1 126 ? -1.701 -4.742 -2.431 1.00 98.25 126 ALA A C 1
ATOM 1021 O O . ALA A 1 126 ? -0.957 -5.722 -2.332 1.00 98.25 126 ALA A O 1
ATOM 1022 N N . LEU A 1 127 ? -1.544 -3.823 -3.393 1.00 98.56 127 LEU A N 1
ATOM 1023 C CA . LEU A 1 127 ? -0.575 -3.919 -4.485 1.00 98.56 127 LEU A CA 1
ATOM 1024 C C . LEU A 1 127 ? 0.874 -4.148 -4.007 1.00 98.56 127 LEU A C 1
ATOM 1026 O O . LEU A 1 127 ? 1.507 -5.064 -4.545 1.00 98.56 127 LEU A O 1
ATOM 1030 N N . PRO A 1 128 ? 1.429 -3.391 -3.038 1.00 97.81 128 PRO A N 1
ATOM 1031 C CA . PRO A 1 128 ? 2.801 -3.605 -2.588 1.00 97.81 128 PRO A CA 1
ATOM 1032 C C . PRO A 1 128 ? 3.017 -4.987 -1.980 1.00 97.81 128 PRO A C 1
ATOM 1034 O O . PRO A 1 128 ? 3.916 -5.704 -2.412 1.00 97.81 128 PRO A O 1
ATOM 1037 N N . ALA A 1 129 ? 2.159 -5.402 -1.046 1.00 97.38 129 ALA A N 1
ATOM 1038 C CA . ALA A 1 129 ? 2.290 -6.688 -0.374 1.00 97.38 129 ALA A CA 1
ATOM 1039 C C . ALA A 1 129 ? 2.173 -7.856 -1.371 1.00 97.38 129 ALA A C 1
ATOM 1041 O O . ALA A 1 129 ? 3.023 -8.746 -1.372 1.00 97.38 129 ALA A O 1
ATOM 1042 N N . ALA A 1 130 ? 1.211 -7.811 -2.300 1.00 98.12 130 ALA A N 1
ATOM 1043 C CA . ALA A 1 130 ? 1.095 -8.810 -3.365 1.00 98.12 130 ALA A CA 1
ATOM 1044 C C . ALA A 1 130 ? 2.345 -8.855 -4.261 1.00 98.12 130 ALA A C 1
ATOM 1046 O O . ALA A 1 130 ? 2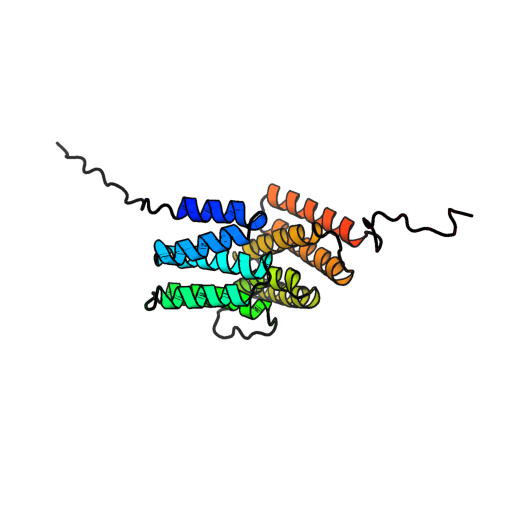.856 -9.926 -4.577 1.00 98.12 130 ALA A O 1
ATOM 1047 N N . THR A 1 131 ? 2.874 -7.691 -4.642 1.00 97.69 131 THR A N 1
ATOM 1048 C CA . THR A 1 131 ? 4.056 -7.602 -5.513 1.00 97.69 131 THR A CA 1
ATOM 1049 C C . THR A 1 131 ? 5.318 -8.112 -4.820 1.00 97.69 131 THR A C 1
ATOM 1051 O O . THR A 1 131 ? 6.136 -8.807 -5.421 1.00 97.69 131 THR A O 1
ATOM 1054 N N . LEU A 1 132 ? 5.511 -7.727 -3.559 1.00 95.44 132 LEU A N 1
ATOM 1055 C CA . LEU A 1 132 ? 6.756 -7.958 -2.839 1.00 95.44 132 LEU A CA 1
ATOM 1056 C C . LEU A 1 132 ? 6.820 -9.352 -2.212 1.00 95.44 132 LEU A C 1
ATOM 1058 O O . LEU A 1 132 ? 7.926 -9.893 -2.128 1.00 95.44 132 LEU A O 1
ATOM 1062 N N . GLN A 1 133 ? 5.680 -9.905 -1.791 1.00 95.88 133 GLN A N 1
ATOM 1063 C CA . GLN A 1 133 ? 5.608 -11.143 -1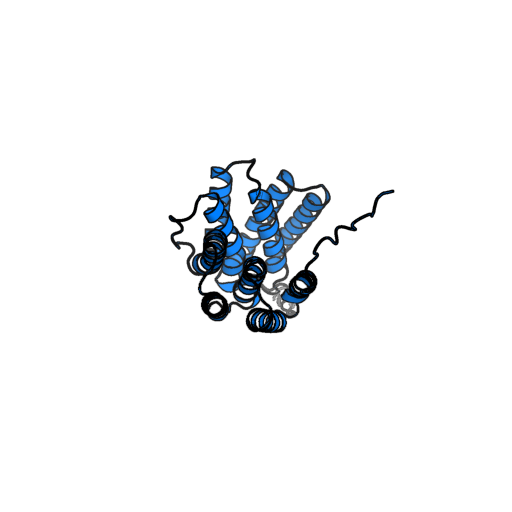.010 1.00 95.88 133 GLN A CA 1
ATOM 1064 C C . GLN A 1 133 ? 4.974 -12.324 -1.752 1.00 95.88 133 GLN A C 1
ATOM 1066 O O . GLN A 1 133 ? 5.226 -13.462 -1.362 1.00 95.88 133 GLN A O 1
ATOM 1071 N N . ILE A 1 134 ? 4.171 -12.085 -2.798 1.00 96.31 134 ILE A N 1
ATOM 1072 C CA . ILE A 1 134 ? 3.618 -13.156 -3.641 1.00 96.31 134 ILE A CA 1
ATOM 1073 C C . ILE A 1 134 ? 4.477 -13.292 -4.897 1.00 96.31 134 ILE A C 1
ATOM 1075 O O . ILE A 1 134 ? 5.387 -14.118 -4.920 1.00 96.31 134 ILE A O 1
ATOM 1079 N N . ASP A 1 135 ? 4.234 -12.467 -5.919 1.00 96.31 135 ASP A N 1
ATOM 1080 C CA . ASP A 1 135 ? 5.019 -12.444 -7.155 1.00 96.31 135 ASP A CA 1
ATOM 1081 C C . ASP A 1 135 ? 4.664 -11.241 -8.057 1.00 96.31 135 ASP A C 1
ATOM 1083 O O . ASP A 1 135 ? 3.750 -10.449 -7.795 1.00 96.31 135 ASP A O 1
ATOM 1087 N N . ALA A 1 136 ? 5.397 -11.108 -9.169 1.00 97.31 136 ALA A N 1
ATOM 1088 C CA . ALA A 1 136 ? 5.159 -10.067 -10.164 1.00 97.31 136 ALA A CA 1
ATOM 1089 C C . ALA A 1 136 ? 3.808 -10.221 -10.895 1.00 97.31 136 ALA A C 1
ATOM 1091 O O . ALA A 1 136 ? 3.240 -9.229 -11.350 1.00 97.31 136 ALA A O 1
ATOM 1092 N N . SER A 1 137 ? 3.260 -11.433 -11.012 1.00 98.38 137 SER A N 1
ATOM 1093 C CA . SER A 1 137 ? 1.968 -11.662 -11.669 1.00 98.38 137 SER A CA 1
ATOM 1094 C C . SER A 1 137 ? 0.813 -11.115 -10.823 1.00 98.38 137 SER A C 1
ATOM 1096 O O . SER A 1 137 ? -0.065 -10.420 -11.344 1.00 98.38 137 SER A O 1
ATOM 1098 N N . ALA A 1 138 ? 0.837 -11.353 -9.511 1.00 98.38 138 ALA A N 1
ATOM 1099 C CA . ALA A 1 138 ? -0.115 -10.795 -8.559 1.00 98.38 138 ALA A CA 1
ATOM 1100 C C . ALA A 1 138 ? -0.052 -9.258 -8.552 1.00 98.38 138 ALA A C 1
ATOM 1102 O O . ALA A 1 138 ? -1.082 -8.591 -8.690 1.00 98.38 138 ALA A O 1
ATOM 1103 N N . GLY A 1 139 ? 1.161 -8.695 -8.509 1.00 98.56 139 GLY A N 1
ATOM 1104 C CA . GLY A 1 139 ? 1.376 -7.250 -8.617 1.00 98.56 139 GLY A CA 1
ATOM 1105 C C . GLY A 1 139 ? 0.833 -6.650 -9.919 1.00 98.56 139 GLY A C 1
ATOM 1106 O O . GLY A 1 139 ? 0.106 -5.656 -9.908 1.00 98.56 139 GLY A O 1
ATOM 1107 N N . GLN A 1 140 ? 1.105 -7.293 -11.056 1.00 98.62 140 GLN A N 1
ATOM 1108 C CA . GLN A 1 140 ? 0.600 -6.885 -12.371 1.00 98.62 140 GLN A CA 1
ATOM 1109 C C . GLN A 1 140 ? -0.937 -6.903 -12.439 1.00 98.62 140 GLN A C 1
ATOM 1111 O O . GLN A 1 140 ? -1.544 -6.005 -13.040 1.00 98.62 140 GLN A O 1
ATOM 1116 N N . ALA A 1 141 ? -1.575 -7.911 -11.838 1.00 98.69 141 ALA A N 1
ATOM 1117 C CA . ALA A 1 141 ? -3.028 -8.024 -11.789 1.00 98.69 141 ALA A CA 1
ATOM 1118 C C . ALA A 1 141 ? -3.651 -6.886 -10.968 1.00 98.69 141 ALA A C 1
ATOM 1120 O O . ALA A 1 141 ? -4.554 -6.207 -11.464 1.00 98.69 141 ALA A O 1
ATOM 1121 N N . LEU A 1 142 ? -3.138 -6.625 -9.762 1.00 98.75 142 LEU A N 1
ATOM 1122 C CA . LEU A 1 142 ? -3.648 -5.549 -8.907 1.00 98.75 142 LEU A CA 1
ATOM 1123 C C . LEU A 1 142 ? -3.377 -4.163 -9.492 1.00 98.75 142 LEU A C 1
ATOM 1125 O O . LEU A 1 142 ? -4.276 -3.329 -9.483 1.00 98.75 142 LEU A O 1
ATOM 1129 N N . LEU A 1 143 ? -2.204 -3.920 -10.086 1.00 98.81 143 LEU A N 1
ATOM 1130 C CA . LEU A 1 143 ? -1.919 -2.646 -10.753 1.00 98.81 143 LEU A CA 1
ATOM 1131 C C . LEU A 1 143 ? -2.921 -2.375 -11.882 1.00 98.81 143 LEU A C 1
ATOM 1133 O O . LEU A 1 143 ? -3.390 -1.252 -12.043 1.00 98.81 143 LEU A O 1
ATOM 1137 N N . SER A 1 144 ? -3.281 -3.409 -12.646 1.00 98.69 144 SER A N 1
ATOM 1138 C CA . SER A 1 144 ? -4.276 -3.280 -13.717 1.00 98.69 144 SER A CA 1
ATOM 1139 C C . SER A 1 144 ? -5.668 -2.954 -13.167 1.00 98.69 144 SER A C 1
ATOM 1141 O O . SER A 1 144 ? -6.356 -2.115 -13.740 1.00 98.69 144 SER A O 1
ATOM 1143 N N . GLN A 1 145 ? -6.058 -3.561 -12.040 1.00 98.56 145 GLN A N 1
ATOM 1144 C CA . GLN A 1 145 ? -7.312 -3.236 -11.350 1.00 98.56 145 GLN A CA 1
ATOM 1145 C C . GLN A 1 145 ? -7.307 -1.792 -10.827 1.00 98.56 145 GLN A C 1
ATOM 1147 O O . GLN A 1 145 ? -8.269 -1.066 -11.050 1.00 98.56 145 GLN A O 1
ATOM 1152 N N . VAL A 1 146 ? -6.208 -1.345 -10.208 1.00 98.44 146 VAL A N 1
ATOM 1153 C CA . VAL A 1 146 ? -6.047 0.036 -9.717 1.00 98.44 146 VAL A CA 1
ATOM 1154 C C . VAL A 1 146 ? -6.195 1.054 -10.847 1.00 98.44 146 VAL A C 1
ATOM 1156 O O . VAL A 1 146 ? -6.924 2.031 -10.691 1.00 98.44 146 VAL A O 1
ATOM 1159 N N . ILE A 1 147 ? -5.533 0.829 -11.987 1.00 97.81 147 ILE A N 1
ATOM 1160 C CA . ILE A 1 147 ? -5.619 1.725 -13.151 1.00 97.81 147 ILE A CA 1
ATOM 1161 C C . ILE A 1 147 ? -7.057 1.780 -13.679 1.00 97.81 147 ILE A C 1
ATOM 1163 O O . ILE A 1 147 ? -7.592 2.873 -13.850 1.00 97.81 147 ILE A O 1
ATOM 1167 N N . ALA A 1 148 ? -7.715 0.629 -13.848 1.00 97.12 148 ALA A N 1
ATOM 1168 C CA . ALA A 1 148 ? -9.107 0.582 -14.296 1.00 97.12 148 ALA A CA 1
ATOM 1169 C C . ALA A 1 148 ? -10.054 1.319 -13.328 1.00 97.12 148 ALA A C 1
ATOM 1171 O O . ALA A 1 148 ? -10.924 2.074 -13.759 1.00 97.12 148 ALA A O 1
ATOM 1172 N N . SER A 1 149 ? -9.863 1.168 -12.014 1.00 96.81 149 SER A N 1
ATOM 1173 C CA . SER A 1 149 ? -10.640 1.905 -11.011 1.00 96.81 149 SER A CA 1
ATOM 1174 C C . SER A 1 149 ? -10.403 3.419 -11.078 1.00 96.81 149 SER A C 1
ATOM 1176 O O . SER A 1 149 ? -11.351 4.189 -10.949 1.00 96.81 149 SER A O 1
ATOM 1178 N N . LEU A 1 150 ? -9.165 3.869 -11.312 1.00 96.12 150 LEU A N 1
ATOM 1179 C CA . LEU A 1 150 ? -8.861 5.295 -11.487 1.00 96.12 150 LEU A CA 1
ATOM 1180 C C . LEU A 1 150 ? -9.500 5.894 -12.745 1.00 96.12 150 LEU A C 1
ATOM 1182 O O . LEU A 1 150 ? -9.905 7.058 -12.728 1.00 96.12 150 LEU A O 1
ATOM 1186 N N . GLU A 1 151 ? -9.574 5.127 -13.831 1.00 94.44 151 GLU A N 1
ATOM 1187 C CA . GLU A 1 151 ? -10.262 5.536 -15.059 1.00 94.44 151 GLU A CA 1
ATOM 1188 C C . GLU A 1 151 ? -11.771 5.670 -14.830 1.00 94.44 151 GLU A C 1
ATOM 1190 O O . GLU A 1 151 ? -12.361 6.668 -15.242 1.00 94.44 151 GLU A O 1
ATOM 1195 N N . MET A 1 152 ? -12.374 4.718 -14.111 1.00 94.31 152 MET A N 1
ATOM 1196 C CA . MET A 1 152 ? -13.802 4.730 -13.778 1.00 94.31 152 MET A CA 1
ATOM 1197 C C . MET A 1 152 ? -14.199 5.899 -12.869 1.00 94.31 152 MET A C 1
ATOM 1199 O O . MET A 1 152 ? -15.207 6.554 -13.125 1.00 94.31 152 MET A O 1
ATOM 1203 N N . ILE A 1 153 ? -13.410 6.187 -11.826 1.00 93.00 153 ILE A N 1
ATOM 1204 C CA . ILE A 1 153 ? -13.701 7.287 -10.887 1.00 93.00 153 ILE A CA 1
ATOM 1205 C C . ILE A 1 153 ? -13.405 8.653 -11.533 1.00 93.00 153 ILE A C 1
ATOM 1207 O O . ILE A 1 153 ? -14.076 9.644 -11.239 1.00 93.00 153 ILE A O 1
ATOM 1211 N N . GLY A 1 154 ? -12.422 8.712 -12.434 1.00 91.12 154 GLY A N 1
ATOM 1212 C CA . GLY A 1 154 ? -12.112 9.890 -13.240 1.00 91.12 154 GLY A CA 1
ATOM 1213 C C . GLY A 1 154 ? -10.901 10.715 -12.766 1.00 91.12 154 GLY A C 1
ATOM 1214 O O . GLY A 1 154 ? -10.206 10.368 -11.803 1.00 91.12 154 GLY A O 1
ATOM 1215 N N . PRO A 1 155 ? -10.582 11.809 -13.485 1.00 88.94 155 PRO A N 1
ATOM 1216 C CA . PRO A 1 155 ? -9.368 12.606 -13.273 1.00 88.94 155 PRO A CA 1
ATOM 1217 C C . PRO A 1 155 ? -9.364 13.415 -11.969 1.00 88.94 155 PRO A C 1
ATOM 1219 O O . PRO A 1 155 ? -8.304 13.622 -11.390 1.00 88.94 155 PRO A O 1
ATOM 1222 N N . GLU A 1 156 ? -10.535 13.799 -11.459 1.00 88.38 156 GLU A N 1
ATOM 1223 C CA . GLU A 1 156 ? -10.679 14.621 -10.245 1.00 88.38 156 GLU A CA 1
ATOM 1224 C C . GLU A 1 156 ? -10.673 13.796 -8.941 1.00 88.38 156 GLU A C 1
ATOM 1226 O O . GLU A 1 156 ? -10.958 14.312 -7.859 1.00 88.38 156 GLU A O 1
ATOM 1231 N N . ALA A 1 157 ? -10.385 12.493 -9.026 1.00 89.44 157 ALA A N 1
ATOM 1232 C CA . ALA A 1 157 ? -10.381 11.596 -7.877 1.00 89.44 157 ALA A CA 1
ATOM 1233 C C . ALA A 1 157 ? -9.239 11.952 -6.900 1.00 89.44 157 ALA A C 1
ATOM 1235 O O . ALA A 1 157 ? -8.066 11.795 -7.264 1.00 89.44 157 ALA A O 1
ATOM 1236 N N . PRO A 1 158 ? -9.518 12.365 -5.644 1.00 90.94 158 PRO A N 1
ATOM 1237 C CA . PRO A 1 158 ? -8.463 12.636 -4.662 1.00 90.94 158 PRO A CA 1
ATOM 1238 C C . PRO A 1 158 ? -7.600 11.397 -4.362 1.00 90.94 158 PRO A C 1
ATOM 1240 O O . PRO A 1 158 ? -6.429 11.513 -3.995 1.00 90.94 158 PRO A O 1
ATOM 1243 N N . GLU A 1 159 ? -8.145 10.198 -4.579 1.00 94.75 159 GLU A N 1
ATOM 1244 C CA . GLU A 1 159 ? -7.469 8.912 -4.426 1.00 94.75 159 GLU A CA 1
ATOM 1245 C C . GLU A 1 159 ? -6.298 8.726 -5.413 1.00 94.75 159 GLU A C 1
ATOM 1247 O O . GLU A 1 159 ? -5.409 7.913 -5.157 1.00 94.75 159 GLU A O 1
ATOM 1252 N N . ARG A 1 160 ? -6.198 9.523 -6.489 1.00 95.69 160 ARG A N 1
ATOM 1253 C CA . ARG A 1 160 ? -5.015 9.528 -7.375 1.00 95.69 160 ARG A CA 1
ATOM 1254 C C . ARG A 1 160 ? -3.724 9.803 -6.618 1.00 95.69 160 ARG A C 1
ATOM 1256 O O . ARG A 1 160 ? -2.710 9.166 -6.897 1.00 95.69 160 ARG A O 1
ATOM 1263 N N . ARG A 1 161 ? -3.759 10.693 -5.618 1.00 96.88 161 ARG A N 1
ATOM 1264 C CA . ARG A 1 161 ? -2.585 10.978 -4.780 1.00 96.88 161 ARG A CA 1
ATOM 1265 C C . ARG A 1 161 ? -2.182 9.770 -3.939 1.00 96.88 161 ARG A C 1
ATOM 1267 O O . ARG A 1 161 ? -0.991 9.510 -3.804 1.00 96.88 161 ARG A O 1
ATOM 1274 N N . LEU A 1 162 ? -3.147 9.006 -3.422 1.00 96.69 162 LEU A N 1
ATOM 1275 C CA . LEU A 1 162 ? -2.864 7.746 -2.727 1.00 96.69 162 LEU A CA 1
ATOM 1276 C C . LEU A 1 162 ? -2.130 6.775 -3.658 1.00 96.69 162 LEU A C 1
ATOM 1278 O O . LEU A 1 162 ? -1.072 6.268 -3.294 1.00 96.69 162 LEU A O 1
ATOM 1282 N N . VAL A 1 163 ? -2.645 6.563 -4.872 1.00 98.19 163 VAL A N 1
ATOM 1283 C CA . VAL A 1 163 ? -2.010 5.656 -5.840 1.00 98.19 163 VAL A CA 1
ATOM 1284 C C . VAL A 1 163 ? -0.618 6.156 -6.246 1.00 98.19 163 VAL A C 1
ATOM 1286 O O . VAL A 1 163 ? 0.313 5.357 -6.352 1.00 98.19 163 VAL A O 1
ATOM 1289 N N . ALA A 1 164 ? -0.432 7.470 -6.402 1.00 98.31 164 ALA A N 1
ATOM 1290 C CA . ALA A 1 164 ? 0.872 8.068 -6.689 1.00 98.31 164 ALA A CA 1
ATOM 1291 C C . ALA A 1 164 ? 1.902 7.772 -5.581 1.00 98.31 164 ALA A C 1
ATOM 1293 O O . ALA A 1 164 ? 3.047 7.421 -5.874 1.00 98.31 164 ALA A O 1
ATOM 1294 N N . VAL A 1 165 ? 1.489 7.860 -4.310 1.00 97.88 165 VAL A N 1
ATOM 1295 C CA . VAL A 1 165 ? 2.327 7.526 -3.145 1.00 97.88 165 VAL A CA 1
ATOM 1296 C C . VAL A 1 165 ? 2.647 6.033 -3.103 1.00 97.88 165 VAL A C 1
ATOM 1298 O O . VAL A 1 165 ? 3.819 5.671 -3.024 1.00 97.88 165 VAL A O 1
ATOM 1301 N N . VAL A 1 166 ? 1.632 5.172 -3.215 1.00 98.12 166 VAL A N 1
ATOM 1302 C CA . VAL A 1 166 ? 1.797 3.708 -3.199 1.00 98.12 166 VAL A CA 1
ATOM 1303 C C . VAL A 1 166 ? 2.773 3.258 -4.283 1.00 98.12 166 VAL A C 1
ATOM 1305 O O . VAL A 1 166 ? 3.746 2.561 -4.003 1.00 98.12 166 VAL A O 1
ATOM 1308 N N . THR A 1 167 ? 2.553 3.693 -5.525 1.00 98.62 167 THR A N 1
ATOM 1309 C CA . THR A 1 167 ? 3.409 3.317 -6.660 1.00 98.62 167 THR A CA 1
ATOM 1310 C C . THR A 1 167 ? 4.819 3.894 -6.537 1.00 98.62 167 THR A C 1
ATOM 1312 O O . THR A 1 167 ? 5.782 3.235 -6.931 1.00 98.62 167 THR A O 1
ATOM 1315 N N . ALA A 1 168 ? 4.981 5.085 -5.950 1.00 98.25 168 ALA A N 1
ATOM 1316 C CA . ALA A 1 168 ? 6.300 5.664 -5.709 1.00 98.25 168 ALA A CA 1
ATOM 1317 C C . ALA A 1 168 ? 7.100 4.876 -4.664 1.00 98.25 168 ALA A C 1
ATOM 1319 O O . ALA A 1 168 ? 8.290 4.631 -4.881 1.00 98.25 168 ALA A O 1
ATOM 1320 N N . ASN A 1 169 ? 6.460 4.471 -3.564 1.00 96.75 169 ASN A N 1
ATOM 1321 C CA . ASN A 1 169 ? 7.096 3.667 -2.521 1.00 96.75 169 ASN A CA 1
ATOM 1322 C C . ASN A 1 169 ? 7.477 2.292 -3.071 1.00 96.75 169 ASN A C 1
ATOM 1324 O O . ASN A 1 169 ? 8.655 1.946 -3.062 1.00 96.75 169 ASN A O 1
ATOM 1328 N N . LEU A 1 170 ? 6.531 1.610 -3.724 1.00 97.94 170 LEU A N 1
ATOM 1329 C CA . LEU A 1 170 ? 6.773 0.306 -4.335 1.00 97.94 170 LEU A CA 1
ATOM 1330 C C . LEU A 1 170 ? 7.883 0.345 -5.399 1.00 97.94 170 LEU A C 1
ATOM 1332 O O . LEU A 1 170 ? 8.695 -0.573 -5.490 1.00 97.94 170 LEU A O 1
ATOM 1336 N N . THR A 1 171 ? 7.978 1.429 -6.179 1.00 98.25 171 THR A N 1
ATOM 1337 C CA . THR A 1 171 ? 9.111 1.633 -7.098 1.00 98.25 171 THR A CA 1
ATOM 1338 C C . THR A 1 171 ? 10.439 1.640 -6.340 1.00 98.25 171 THR A C 1
ATOM 1340 O O . THR A 1 171 ? 11.392 1.001 -6.780 1.00 98.25 171 THR A O 1
ATOM 1343 N N . CYS A 1 172 ? 10.519 2.341 -5.204 1.00 96.12 172 CYS A N 1
ATOM 1344 C CA . CYS A 1 172 ? 11.734 2.379 -4.388 1.00 96.12 172 CYS A CA 1
ATOM 1345 C C . CYS A 1 172 ? 12.082 0.988 -3.845 1.00 96.12 172 CYS A C 1
ATOM 1347 O O . CYS A 1 172 ? 13.230 0.564 -3.987 1.00 96.12 172 CYS A O 1
ATOM 1349 N N . ASP A 1 173 ? 11.097 0.267 -3.305 1.00 94.94 173 ASP A N 1
ATOM 1350 C CA . ASP A 1 173 ? 11.304 -1.062 -2.720 1.00 94.94 173 ASP A CA 1
ATOM 1351 C C . ASP A 1 173 ? 11.810 -2.068 -3.753 1.00 94.94 173 ASP A C 1
ATOM 1353 O O . ASP A 1 173 ? 12.741 -2.829 -3.490 1.00 94.94 173 ASP A O 1
ATOM 1357 N N . ILE A 1 174 ? 11.240 -2.051 -4.962 1.00 95.62 174 ILE A N 1
ATOM 1358 C CA . ILE A 1 174 ? 11.652 -2.961 -6.034 1.00 95.62 174 ILE A CA 1
ATOM 1359 C C . ILE A 1 174 ? 13.035 -2.578 -6.583 1.00 95.62 174 ILE A C 1
ATOM 1361 O O . ILE A 1 174 ? 13.871 -3.459 -6.791 1.00 95.62 174 ILE A O 1
ATOM 1365 N N . VAL A 1 175 ? 13.313 -1.283 -6.795 1.00 94.31 175 VAL A N 1
ATOM 1366 C CA . VAL A 1 175 ? 14.612 -0.807 -7.320 1.00 94.31 175 VAL A CA 1
ATOM 1367 C C . VAL A 1 175 ? 15.770 -1.203 -6.406 1.00 94.31 175 VAL A C 1
ATOM 1369 O O . VAL A 1 175 ? 16.844 -1.538 -6.904 1.00 94.31 175 VAL A O 1
ATOM 1372 N N . GLN A 1 176 ? 15.554 -1.187 -5.089 1.00 90.62 176 GLN A N 1
ATOM 1373 C CA . GLN A 1 176 ? 16.575 -1.504 -4.087 1.00 90.62 176 GLN A CA 1
ATOM 1374 C C . GLN A 1 176 ? 16.858 -3.005 -3.938 1.00 90.62 176 GLN A C 1
ATOM 1376 O O . GLN A 1 176 ? 17.847 -3.373 -3.298 1.00 90.62 176 GLN A O 1
ATOM 1381 N N . ARG A 1 177 ? 16.039 -3.891 -4.525 1.00 88.25 177 ARG A N 1
ATOM 1382 C CA . ARG A 1 177 ? 16.299 -5.336 -4.480 1.00 88.25 177 ARG A CA 1
ATOM 1383 C C . ARG A 1 177 ? 17.592 -5.662 -5.211 1.00 88.25 177 ARG A C 1
ATOM 1385 O O . ARG A 1 177 ? 17.788 -5.231 -6.344 1.00 88.25 177 ARG A O 1
ATOM 1392 N N . TYR A 1 178 ? 18.440 -6.466 -4.574 1.00 82.12 178 TYR A N 1
ATOM 1393 C CA . TYR A 1 178 ? 19.712 -6.906 -5.145 1.00 82.12 178 TYR A CA 1
ATOM 1394 C C . TYR A 1 178 ? 19.496 -7.704 -6.441 1.00 82.12 178 TYR A C 1
ATOM 1396 O O . TYR A 1 178 ? 19.938 -7.286 -7.513 1.00 82.12 178 TYR A O 1
ATOM 1404 N N . GLU A 1 179 ? 18.730 -8.794 -6.361 1.00 82.88 179 GLU A N 1
ATOM 1405 C CA . GLU A 1 179 ? 18.301 -9.578 -7.518 1.00 82.88 179 GLU A CA 1
ATOM 1406 C C . GLU A 1 179 ? 16.905 -9.157 -7.970 1.00 82.88 179 GLU A C 1
ATOM 1408 O O . GLU A 1 179 ? 15.987 -9.001 -7.162 1.00 82.88 179 GLU A O 1
ATOM 1413 N N . LEU A 1 180 ? 16.748 -8.990 -9.284 1.00 87.75 180 LEU A N 1
ATOM 1414 C CA . LEU A 1 180 ? 15.488 -8.587 -9.887 1.00 87.75 180 LEU A CA 1
ATOM 1415 C C . LEU A 1 180 ? 15.178 -9.477 -11.101 1.00 87.75 180 LEU A C 1
ATOM 1417 O O . LEU A 1 180 ? 15.803 -9.295 -12.153 1.00 87.75 180 LEU A O 1
ATOM 1421 N N . PRO A 1 181 ? 14.259 -10.449 -10.961 1.00 89.69 181 PRO A N 1
ATOM 1422 C CA . PRO A 1 181 ? 13.794 -11.295 -12.059 1.00 89.69 181 PRO A CA 1
ATOM 1423 C C . PRO A 1 181 ? 13.201 -10.496 -13.231 1.00 89.69 181 PRO A C 1
ATOM 1425 O O . PRO A 1 181 ? 12.751 -9.361 -13.063 1.00 89.69 181 PRO A O 1
ATOM 1428 N N . THR A 1 182 ? 13.211 -11.071 -14.438 1.00 90.75 182 THR A N 1
ATOM 1429 C CA . THR A 1 182 ? 12.794 -10.385 -15.679 1.00 90.75 182 THR A CA 1
ATOM 1430 C C . THR A 1 182 ? 11.348 -9.887 -15.645 1.00 90.75 182 THR A C 1
ATOM 1432 O O . THR A 1 182 ? 11.068 -8.773 -16.083 1.00 90.75 182 THR A O 1
ATOM 1435 N N . ASP A 1 183 ? 10.434 -10.685 -15.108 1.00 94.31 183 ASP A N 1
ATOM 1436 C CA . ASP A 1 183 ? 9.032 -10.316 -14.896 1.00 94.31 183 ASP A CA 1
ATOM 1437 C C . ASP A 1 183 ? 8.891 -9.151 -13.905 1.00 94.31 183 ASP A C 1
ATOM 1439 O O . ASP A 1 183 ? 8.186 -8.180 -14.187 1.00 94.31 183 ASP A O 1
ATOM 1443 N N . MET A 1 184 ? 9.638 -9.179 -12.798 1.00 95.50 184 MET A N 1
ATOM 1444 C CA . MET A 1 184 ? 9.652 -8.091 -11.819 1.00 95.50 184 MET A CA 1
ATOM 1445 C C . MET A 1 184 ? 10.258 -6.799 -12.390 1.00 95.50 184 MET A C 1
ATOM 1447 O O . MET A 1 184 ? 9.804 -5.710 -12.052 1.00 95.50 184 MET A O 1
ATOM 1451 N N . ARG A 1 185 ? 11.235 -6.883 -13.305 1.00 94.75 185 ARG A N 1
ATOM 1452 C CA . ARG A 1 185 ? 11.765 -5.715 -14.042 1.00 94.75 185 ARG A CA 1
ATOM 1453 C C . ARG A 1 185 ? 10.718 -5.085 -14.953 1.00 94.75 185 ARG A C 1
ATOM 1455 O O . ARG A 1 185 ? 10.588 -3.862 -14.991 1.00 94.75 185 ARG A O 1
ATOM 1462 N N . ALA A 1 186 ? 9.970 -5.913 -15.680 1.00 95.38 186 ALA A N 1
ATOM 1463 C CA . ALA A 1 186 ? 8.891 -5.434 -16.535 1.00 95.38 186 ALA A CA 1
ATOM 1464 C C . ALA A 1 186 ? 7.794 -4.752 -15.701 1.00 95.38 186 ALA A C 1
ATOM 1466 O O . ALA A 1 186 ? 7.339 -3.658 -16.050 1.00 95.38 186 ALA A O 1
ATOM 1467 N N . LEU A 1 187 ? 7.426 -5.356 -14.566 1.00 98.00 187 LEU A N 1
ATOM 1468 C CA . LEU A 1 187 ? 6.477 -4.767 -13.626 1.00 98.00 187 LEU A CA 1
ATOM 1469 C C . LEU A 1 187 ? 7.006 -3.456 -13.021 1.00 98.00 187 LEU A C 1
ATOM 1471 O O . LEU A 1 187 ? 6.270 -2.471 -12.999 1.00 98.00 187 LEU A O 1
ATOM 1475 N N . LEU A 1 188 ? 8.276 -3.404 -12.603 1.00 98.12 188 LEU A N 1
ATOM 1476 C CA . LEU A 1 188 ? 8.923 -2.195 -12.083 1.00 98.12 188 LEU A CA 1
ATOM 1477 C C . LEU A 1 188 ? 8.777 -1.017 -13.051 1.00 98.12 188 LEU A C 1
ATOM 1479 O O . LEU A 1 188 ? 8.354 0.063 -12.643 1.00 98.12 188 LEU A O 1
ATOM 1483 N N . LEU A 1 189 ? 9.089 -1.217 -14.336 1.00 97.81 189 LEU A N 1
ATOM 1484 C CA . LEU A 1 189 ? 8.935 -0.160 -15.337 1.00 97.81 189 LEU A CA 1
ATOM 1485 C C . LEU A 1 189 ? 7.493 0.318 -15.454 1.00 97.81 189 LEU A C 1
ATOM 1487 O O . LEU A 1 189 ? 7.255 1.518 -15.586 1.00 97.81 189 LEU A O 1
ATOM 1491 N N . ARG A 1 190 ? 6.531 -0.607 -15.411 1.00 98.44 190 ARG A N 1
ATOM 1492 C CA . ARG A 1 190 ? 5.114 -0.255 -15.485 1.00 98.44 190 ARG A CA 1
ATOM 1493 C C . ARG A 1 190 ? 4.686 0.563 -14.266 1.00 98.44 190 ARG A C 1
ATOM 1495 O O . ARG A 1 190 ? 4.106 1.627 -14.448 1.00 98.44 190 ARG A O 1
ATOM 1502 N N . ILE A 1 191 ? 5.039 0.127 -13.055 1.00 98.69 191 ILE A N 1
ATOM 1503 C CA . ILE A 1 191 ? 4.749 0.850 -11.806 1.00 98.69 191 ILE A CA 1
ATOM 1504 C C . ILE A 1 191 ? 5.385 2.244 -11.830 1.00 98.69 191 ILE A C 1
ATOM 1506 O O . ILE A 1 191 ? 4.712 3.228 -11.529 1.00 98.69 191 ILE A O 1
ATOM 1510 N N . ALA A 1 192 ? 6.658 2.350 -12.219 1.00 98.62 192 ALA A N 1
ATOM 1511 C CA . ALA A 1 192 ? 7.381 3.618 -12.231 1.00 98.62 192 ALA A CA 1
ATOM 1512 C C . ALA A 1 192 ? 6.797 4.614 -13.246 1.00 98.62 192 ALA A C 1
ATOM 1514 O O . ALA A 1 192 ? 6.701 5.805 -12.948 1.00 98.62 192 ALA A O 1
ATOM 1515 N N . LYS A 1 193 ? 6.366 4.135 -14.423 1.00 98.62 193 LYS A N 1
ATOM 1516 C CA . LYS A 1 193 ? 5.664 4.956 -15.423 1.00 98.62 193 LYS A CA 1
ATOM 1517 C C . LYS A 1 193 ? 4.328 5.460 -14.892 1.00 98.62 193 LYS A C 1
ATOM 1519 O O . LYS A 1 193 ? 4.108 6.666 -14.898 1.00 98.62 193 LYS A O 1
ATOM 1524 N N . THR A 1 194 ? 3.502 4.567 -14.343 1.00 98.38 194 THR A N 1
ATOM 1525 C CA . THR A 1 194 ? 2.222 4.942 -13.723 1.00 98.38 194 THR A CA 1
ATOM 1526 C C . THR A 1 194 ? 2.424 5.945 -12.585 1.00 98.38 194 THR A C 1
ATOM 1528 O O . THR A 1 194 ? 1.705 6.935 -12.498 1.00 98.38 194 THR A O 1
ATOM 1531 N N . SER A 1 195 ? 3.439 5.746 -11.739 1.00 98.44 195 SER A N 1
ATOM 1532 C CA . SER A 1 195 ? 3.779 6.695 -10.674 1.00 98.44 195 SER A CA 1
ATOM 1533 C C . SER A 1 195 ? 4.149 8.069 -11.233 1.00 98.44 195 SER A C 1
ATOM 1535 O O . SER A 1 195 ? 3.677 9.088 -10.734 1.00 98.44 195 SER A O 1
ATOM 1537 N N . HIS A 1 196 ? 4.978 8.112 -12.280 1.00 98.62 196 HIS A N 1
ATOM 1538 C CA . HIS A 1 196 ? 5.398 9.361 -12.909 1.00 98.62 196 HIS A CA 1
ATOM 1539 C C . HIS A 1 196 ? 4.234 10.117 -13.558 1.00 98.62 196 HIS A C 1
ATOM 1541 O O . HIS A 1 196 ? 4.115 11.325 -13.362 1.00 98.62 196 HIS A O 1
ATOM 1547 N N . GLU A 1 197 ? 3.358 9.414 -14.274 1.00 98.12 197 GLU A N 1
ATOM 1548 C CA . GLU A 1 197 ? 2.134 9.982 -14.849 1.00 98.12 197 GLU A CA 1
ATOM 1549 C C . GLU A 1 197 ? 1.249 10.591 -13.755 1.00 98.12 197 GLU A C 1
ATOM 1551 O O . GLU A 1 197 ? 0.923 11.774 -13.813 1.00 98.12 197 GLU A O 1
ATOM 1556 N N . LEU A 1 198 ? 0.972 9.841 -12.684 1.00 97.88 198 LEU A N 1
ATOM 1557 C CA . LEU A 1 198 ? 0.155 10.339 -11.577 1.00 97.88 198 LEU A CA 1
ATOM 1558 C C . LEU A 1 198 ? 0.784 11.548 -10.876 1.00 97.88 198 LEU A C 1
ATOM 1560 O O . LEU A 1 198 ? 0.081 12.508 -10.572 1.00 97.88 198 LEU A O 1
ATOM 1564 N N . TRP A 1 199 ? 2.096 11.549 -10.629 1.00 98.25 199 TRP A N 1
ATOM 1565 C CA . TRP A 1 199 ? 2.764 12.701 -10.015 1.00 98.25 199 TRP A CA 1
ATOM 1566 C C . TRP A 1 199 ? 2.816 13.927 -10.932 1.00 98.25 199 TRP A C 1
ATOM 1568 O O . TRP A 1 199 ? 2.802 15.053 -10.431 1.00 98.25 199 TRP A O 1
ATOM 1578 N N . ASN A 1 200 ? 2.835 13.744 -12.254 1.00 97.75 200 ASN A N 1
ATOM 1579 C CA . ASN A 1 200 ? 2.679 14.857 -13.190 1.00 97.75 200 ASN A CA 1
ATOM 1580 C C . ASN A 1 200 ? 1.294 15.505 -13.087 1.00 97.75 200 ASN A C 1
ATOM 1582 O O . ASN A 1 200 ? 1.217 16.735 -13.200 1.00 97.75 200 ASN A O 1
ATOM 1586 N N . ASP A 1 201 ? 0.263 14.711 -12.793 1.00 95.94 201 ASP A N 1
ATOM 1587 C CA . ASP A 1 201 ? -1.113 15.177 -12.614 1.00 95.94 201 ASP A CA 1
ATOM 1588 C C . ASP A 1 201 ? -1.336 15.839 -11.242 1.00 95.94 201 ASP A C 1
ATOM 1590 O O . ASP A 1 201 ? -1.796 16.977 -11.173 1.00 95.94 201 ASP A O 1
ATOM 1594 N N . VAL A 1 202 ? -0.997 15.153 -10.140 1.00 96.44 202 VAL A N 1
ATOM 1595 C CA . VAL A 1 202 ? -1.414 15.550 -8.772 1.00 96.44 202 VAL A CA 1
ATOM 1596 C C . VAL A 1 202 ? -0.287 16.080 -7.877 1.00 96.44 202 VAL A C 1
ATOM 1598 O O . VAL A 1 202 ? -0.521 16.421 -6.713 1.00 96.44 202 VAL A O 1
ATOM 1601 N N . GLY A 1 203 ? 0.950 16.089 -8.376 1.00 95.81 203 GLY A N 1
ATOM 1602 C CA . GLY A 1 203 ? 2.148 16.461 -7.622 1.00 95.81 203 GLY A CA 1
ATOM 1603 C C . GLY A 1 203 ? 2.570 17.917 -7.779 1.00 95.81 203 GLY A C 1
ATOM 1604 O O . GLY A 1 203 ? 2.263 18.583 -8.772 1.00 95.81 203 GLY A O 1
ATOM 1605 N N . ASP A 1 204 ? 3.357 18.391 -6.815 1.00 97.56 204 ASP A N 1
ATOM 1606 C CA . ASP A 1 204 ? 4.102 19.641 -6.951 1.00 97.56 204 ASP A CA 1
ATOM 1607 C C . ASP A 1 204 ? 5.395 19.457 -7.779 1.00 97.56 204 ASP A C 1
ATOM 1609 O O . ASP A 1 204 ? 5.699 18.378 -8.293 1.00 97.56 204 ASP A O 1
ATOM 1613 N N . ALA A 1 205 ? 6.186 20.521 -7.936 1.00 97.56 205 ALA A N 1
ATOM 1614 C CA . ALA A 1 205 ? 7.439 20.453 -8.690 1.00 97.56 205 ALA A CA 1
ATOM 1615 C C . ALA A 1 205 ? 8.453 19.447 -8.102 1.00 97.56 205 ALA A C 1
ATOM 1617 O O . ALA A 1 205 ? 9.201 18.816 -8.855 1.00 97.56 205 ALA A O 1
ATOM 1618 N N . SER A 1 206 ? 8.480 19.276 -6.776 1.00 97.88 206 SER A N 1
ATOM 1619 C CA . SER A 1 206 ? 9.361 18.317 -6.104 1.00 97.88 206 SER A CA 1
ATOM 1620 C C . SER A 1 206 ? 8.908 16.882 -6.361 1.00 97.88 206 SER A C 1
ATOM 1622 O O . SER A 1 206 ? 9.731 16.033 -6.712 1.00 97.88 206 SER A O 1
ATOM 1624 N N . ASP A 1 207 ? 7.606 16.620 -6.255 1.00 98.19 207 ASP A N 1
ATOM 1625 C CA . ASP A 1 207 ? 6.997 15.321 -6.542 1.00 98.19 207 ASP A CA 1
ATOM 1626 C C . ASP A 1 207 ? 7.274 14.886 -7.994 1.00 98.19 207 ASP A C 1
ATOM 1628 O O . ASP A 1 207 ? 7.723 13.759 -8.247 1.00 98.19 207 ASP A O 1
ATOM 1632 N N . LYS A 1 208 ? 7.114 15.806 -8.956 1.00 98.38 208 LYS A N 1
ATOM 1633 C CA . LYS A 1 208 ? 7.409 15.570 -10.382 1.00 98.38 208 LYS A CA 1
ATOM 1634 C C . LYS A 1 208 ? 8.882 15.247 -10.619 1.00 98.38 208 LYS A C 1
ATOM 1636 O O . LYS A 1 208 ? 9.196 14.240 -11.253 1.00 98.38 208 LYS A O 1
ATOM 1641 N N . ALA A 1 209 ? 9.796 16.035 -10.052 1.00 98.06 209 ALA A N 1
ATOM 1642 C CA . ALA A 1 209 ? 11.231 15.789 -10.185 1.00 98.06 209 ALA A CA 1
ATOM 1643 C C . ALA A 1 209 ? 11.650 14.439 -9.572 1.00 98.06 209 ALA A C 1
ATOM 1645 O O . ALA A 1 209 ? 12.403 13.675 -10.181 1.00 98.06 209 ALA A O 1
ATOM 1646 N N . ARG A 1 210 ? 11.125 14.103 -8.385 1.00 98.06 210 ARG A N 1
ATOM 1647 C CA . ARG A 1 210 ? 11.406 12.825 -7.711 1.00 98.06 210 ARG A CA 1
ATOM 1648 C C . ARG A 1 210 ? 10.859 11.634 -8.489 1.00 98.06 210 ARG A C 1
ATOM 1650 O O . ARG A 1 210 ? 11.538 10.613 -8.578 1.00 98.06 210 ARG A O 1
ATOM 1657 N N . SER A 1 211 ? 9.656 11.739 -9.051 1.00 98.44 211 SER A N 1
ATOM 1658 C CA . SER A 1 211 ? 9.088 10.659 -9.865 1.00 98.44 211 SER A CA 1
ATOM 1659 C C . SER A 1 211 ? 9.878 10.437 -11.162 1.00 98.44 211 SER A C 1
ATOM 1661 O O . SER A 1 211 ? 10.174 9.289 -11.486 1.00 98.44 211 SER A O 1
ATOM 1663 N N . ALA A 1 212 ? 10.334 11.502 -11.834 1.00 98.38 212 ALA A N 1
ATOM 1664 C CA . ALA A 1 212 ? 11.204 11.399 -13.012 1.00 98.38 212 ALA A CA 1
ATOM 1665 C C . ALA A 1 212 ? 12.548 10.716 -12.689 1.00 98.38 212 ALA A C 1
ATOM 1667 O O . ALA A 1 212 ? 13.025 9.859 -13.441 1.00 98.38 212 ALA A O 1
ATOM 1668 N N . TYR A 1 213 ? 13.140 11.044 -11.535 1.00 98.25 213 TYR A N 1
ATOM 1669 C CA . TYR A 1 213 ? 14.348 10.376 -11.052 1.00 98.25 213 TYR A CA 1
ATOM 1670 C C . TYR A 1 213 ? 14.114 8.876 -10.806 1.00 98.25 213 TYR A C 1
ATOM 1672 O O . TYR A 1 213 ? 14.873 8.046 -11.305 1.00 98.25 213 TYR A O 1
ATOM 1680 N N . ARG A 1 214 ? 13.029 8.508 -10.109 1.00 98.12 214 ARG A N 1
ATOM 1681 C CA . ARG A 1 214 ? 12.673 7.097 -9.861 1.00 98.12 214 ARG A CA 1
ATOM 1682 C C . ARG A 1 214 ? 12.418 6.323 -11.155 1.00 98.12 214 ARG A C 1
ATOM 1684 O O . ARG A 1 214 ? 12.885 5.196 -11.280 1.00 98.12 214 ARG A O 1
ATOM 1691 N N . LEU A 1 215 ? 11.742 6.932 -12.130 1.00 98.56 215 LEU A N 1
ATOM 1692 C CA . LEU A 1 215 ? 11.550 6.342 -13.456 1.00 98.56 215 LEU A CA 1
ATOM 1693 C C . LEU A 1 215 ? 12.889 6.097 -14.168 1.00 98.56 215 LEU A C 1
ATOM 1695 O O . LEU A 1 215 ? 13.082 5.047 -14.776 1.00 98.56 215 LEU A O 1
ATOM 1699 N N . SER A 1 216 ? 13.840 7.024 -14.045 1.00 98.19 216 SER A N 1
ATOM 1700 C CA . SER A 1 216 ? 15.185 6.844 -14.611 1.00 98.19 216 SER A CA 1
ATOM 1701 C C . SER A 1 216 ? 15.916 5.666 -13.962 1.00 98.19 216 SER A C 1
ATOM 1703 O O . SER A 1 216 ? 16.508 4.852 -14.666 1.00 98.19 216 SER A O 1
ATOM 1705 N N . LEU A 1 217 ? 15.822 5.513 -12.634 1.00 96.31 217 LEU A N 1
ATOM 1706 C CA . LEU A 1 217 ? 16.362 4.339 -11.938 1.00 96.31 217 LEU A CA 1
ATOM 1707 C C . LEU A 1 217 ? 15.696 3.038 -12.404 1.00 96.31 217 LEU A C 1
ATOM 1709 O O . LEU A 1 217 ? 16.383 2.038 -12.598 1.00 96.31 217 LEU A O 1
ATOM 1713 N N . ALA A 1 218 ? 14.379 3.050 -12.614 1.00 97.06 218 ALA A N 1
ATOM 1714 C CA . ALA A 1 218 ? 13.646 1.893 -13.117 1.00 97.06 218 ALA A CA 1
ATOM 1715 C C . ALA A 1 218 ? 14.123 1.468 -14.518 1.00 97.06 218 ALA A C 1
ATOM 1717 O O . ALA A 1 218 ? 14.307 0.274 -14.746 1.00 97.06 218 ALA A O 1
ATOM 1718 N N . TYR A 1 219 ? 14.392 2.420 -15.422 1.00 96.75 219 TYR A N 1
ATOM 1719 C CA . TYR A 1 219 ? 15.009 2.131 -16.725 1.00 96.75 219 TYR A CA 1
ATOM 1720 C C . TYR A 1 219 ? 16.380 1.485 -16.586 1.00 96.75 219 TYR A C 1
ATOM 1722 O O . TYR A 1 219 ? 16.615 0.441 -17.189 1.00 96.75 219 TYR A O 1
ATOM 1730 N N . VAL A 1 220 ? 17.243 2.036 -15.726 1.00 93.56 220 VAL A N 1
ATOM 1731 C CA . VAL A 1 220 ? 18.557 1.436 -15.464 1.00 93.56 220 VAL A CA 1
ATOM 1732 C C . VAL A 1 220 ? 18.397 -0.010 -14.994 1.00 93.56 220 VAL A C 1
ATOM 1734 O O . VAL A 1 220 ? 18.966 -0.901 -15.612 1.00 93.56 220 VAL A O 1
ATOM 1737 N N . ARG A 1 221 ? 17.574 -0.267 -13.965 1.00 90.81 221 ARG A N 1
ATOM 1738 C CA . ARG A 1 221 ? 17.356 -1.623 -13.421 1.00 90.81 221 ARG A CA 1
ATOM 1739 C C . ARG A 1 221 ? 16.767 -2.592 -14.451 1.00 90.81 221 ARG A C 1
ATOM 1741 O O . ARG A 1 221 ? 17.076 -3.782 -14.409 1.00 90.81 221 ARG A O 1
ATOM 1748 N N . ALA A 1 222 ? 15.912 -2.113 -15.351 1.00 88.12 222 ALA A N 1
ATOM 1749 C CA . ALA A 1 222 ? 15.314 -2.944 -16.388 1.00 88.12 222 ALA A CA 1
ATOM 1750 C C . ALA A 1 222 ? 16.336 -3.383 -17.444 1.00 88.12 222 ALA A C 1
ATOM 1752 O O . ALA A 1 222 ? 16.351 -4.563 -17.801 1.00 88.12 222 ALA A O 1
ATOM 1753 N N . ASP A 1 223 ? 17.219 -2.471 -17.853 1.00 87.31 223 ASP A N 1
ATOM 1754 C CA . ASP A 1 223 ? 18.233 -2.692 -18.891 1.00 87.31 223 ASP A CA 1
ATOM 1755 C C . ASP A 1 223 ? 19.490 -3.421 -18.385 1.00 87.31 223 ASP A C 1
ATOM 1757 O O . ASP A 1 223 ? 20.365 -3.782 -19.176 1.00 87.31 223 ASP A O 1
ATOM 1761 N N . GLU A 1 224 ? 19.613 -3.664 -17.076 1.00 83.56 224 GLU A N 1
ATOM 1762 C CA . GLU A 1 224 ? 20.773 -4.375 -16.539 1.00 83.56 224 GLU A CA 1
ATOM 1763 C C . GLU A 1 224 ? 20.925 -5.781 -17.152 1.00 83.56 224 GLU A C 1
ATOM 1765 O O . GLU A 1 224 ? 19.951 -6.518 -17.300 1.00 83.56 224 GLU A O 1
ATOM 1770 N N . PRO A 1 225 ? 22.143 -6.248 -17.446 1.00 73.25 225 PRO A N 1
ATOM 1771 C CA . PRO A 1 225 ? 22.326 -7.624 -17.883 1.00 73.25 225 PRO A CA 1
ATOM 1772 C C . PRO A 1 225 ? 21.935 -8.616 -16.775 1.00 73.25 225 PRO A C 1
ATOM 1774 O O . PRO A 1 225 ? 22.066 -8.348 -15.575 1.00 73.25 225 PRO A O 1
ATOM 1777 N N . VAL A 1 226 ? 21.459 -9.799 -17.171 1.00 66.12 226 VAL A N 1
ATOM 1778 C CA . VAL A 1 226 ? 21.200 -10.901 -16.232 1.00 66.12 226 VAL A CA 1
ATOM 1779 C C . VAL A 1 226 ? 22.511 -11.257 -15.518 1.00 66.12 226 VAL A C 1
ATOM 1781 O O . VAL A 1 226 ? 23.526 -11.498 -16.167 1.00 66.12 226 VAL A O 1
ATOM 1784 N N . GLY A 1 227 ? 22.503 -11.272 -14.181 1.00 57.78 227 GLY A N 1
ATOM 1785 C CA . GLY A 1 227 ? 23.696 -11.536 -13.363 1.00 57.78 227 GLY A CA 1
ATOM 1786 C C . GLY A 1 227 ? 24.556 -10.307 -13.033 1.00 57.78 227 GLY A C 1
ATOM 1787 O O . GLY A 1 227 ? 25.617 -10.466 -12.418 1.00 57.78 227 GLY A O 1
ATOM 1788 N N . ASN A 1 228 ? 24.115 -9.095 -13.397 1.00 61.41 228 ASN A N 1
ATOM 1789 C CA . ASN A 1 228 ? 24.736 -7.854 -12.934 1.00 61.41 228 ASN A CA 1
ATOM 1790 C C . ASN A 1 228 ? 24.761 -7.801 -11.395 1.00 61.41 228 ASN A C 1
ATOM 1792 O O . ASN A 1 228 ? 23.775 -8.133 -10.742 1.00 61.41 228 ASN A O 1
ATOM 1796 N N . GLY A 1 229 ? 25.903 -7.432 -10.811 1.00 56.75 229 GLY A N 1
ATOM 1797 C CA . GLY A 1 229 ? 26.093 -7.400 -9.355 1.00 56.75 229 GLY A CA 1
ATOM 1798 C C . GLY A 1 229 ? 26.536 -8.717 -8.701 1.00 56.75 229 GLY A C 1
ATOM 1799 O O . GLY A 1 229 ? 26.936 -8.680 -7.540 1.00 56.75 229 GLY A O 1
ATOM 1800 N N . SER A 1 230 ? 26.579 -9.852 -9.418 1.00 57.38 230 SER A N 1
ATOM 1801 C CA . SER A 1 230 ? 26.986 -11.172 -8.875 1.00 57.38 230 SER A CA 1
ATOM 1802 C C . SER A 1 230 ? 28.469 -11.296 -8.472 1.00 57.38 230 SER A C 1
ATOM 1804 O O . SER A 1 230 ? 28.923 -12.371 -8.075 1.00 57.38 230 SER A O 1
ATOM 1806 N N . GLY A 1 231 ? 29.262 -10.222 -8.602 1.00 53.44 231 GLY A N 1
ATOM 1807 C CA . GLY A 1 231 ? 30.695 -10.195 -8.275 1.00 53.44 231 GLY A CA 1
ATOM 1808 C C . GLY A 1 231 ? 31.566 -11.117 -9.138 1.00 53.44 231 GLY A C 1
ATOM 1809 O O . GLY A 1 231 ? 32.775 -11.202 -8.934 1.00 53.44 231 GLY A O 1
ATOM 1810 N N . ARG A 1 232 ? 30.975 -11.813 -10.112 1.00 51.22 232 ARG A N 1
ATOM 1811 C CA . ARG A 1 232 ? 31.670 -12.695 -11.041 1.00 51.22 232 ARG A CA 1
ATOM 1812 C C . ARG A 1 232 ? 31.652 -12.013 -12.394 1.00 51.22 232 ARG A C 1
ATOM 1814 O O . ARG A 1 232 ? 30.595 -11.891 -13.004 1.00 51.22 232 ARG A O 1
ATOM 1821 N N . TYR A 1 233 ? 32.818 -11.565 -12.858 1.00 53.81 233 TYR A N 1
ATOM 1822 C CA . TYR A 1 233 ? 32.998 -11.243 -14.270 1.00 53.81 233 TYR A CA 1
ATOM 1823 C C . TYR A 1 233 ? 32.391 -12.395 -15.078 1.00 53.81 233 TYR A C 1
ATOM 1825 O O . TYR A 1 233 ? 32.755 -13.552 -14.816 1.00 53.81 233 TYR A O 1
ATOM 1833 N N . PRO A 1 234 ? 31.454 -12.140 -16.008 1.00 49.53 234 PRO A N 1
ATOM 1834 C CA . PRO A 1 234 ? 31.093 -13.165 -16.963 1.00 49.53 234 PRO A CA 1
ATOM 1835 C C . PRO A 1 234 ? 32.409 -13.548 -17.635 1.00 49.53 234 PRO A C 1
ATOM 1837 O O . PRO A 1 234 ? 33.059 -12.698 -18.245 1.00 49.53 234 PRO A O 1
ATOM 1840 N N . ARG A 1 235 ? 32.871 -14.788 -17.444 1.00 49.66 235 ARG A N 1
ATOM 1841 C CA . ARG A 1 235 ? 34.046 -15.287 -18.161 1.00 49.66 235 ARG A CA 1
ATOM 1842 C C . ARG A 1 235 ? 33.640 -15.433 -19.617 1.00 49.66 235 ARG A C 1
ATOM 1844 O O . ARG A 1 235 ? 33.187 -16.489 -20.059 1.00 49.66 235 ARG A O 1
ATOM 1851 N N . PHE A 1 236 ? 33.712 -14.330 -20.346 1.00 53.38 236 PHE A N 1
ATOM 1852 C CA . PHE A 1 236 ? 33.536 -14.316 -21.779 1.00 53.38 236 PHE A CA 1
ATOM 1853 C C . PHE A 1 236 ? 34.730 -15.066 -22.365 1.00 53.38 236 PHE A C 1
ATOM 1855 O O . PHE A 1 236 ? 35.852 -14.566 -22.349 1.00 53.38 236 PHE A O 1
ATOM 1862 N N . ARG A 1 237 ? 34.493 -16.284 -22.873 1.00 50.84 237 ARG A N 1
ATOM 1863 C CA . ARG A 1 237 ? 35.530 -17.156 -23.467 1.00 50.84 237 ARG A CA 1
ATOM 1864 C C . ARG A 1 237 ? 36.373 -16.474 -24.557 1.00 50.84 237 ARG A C 1
ATOM 1866 O O . ARG A 1 237 ? 37.422 -16.983 -24.908 1.00 50.84 237 ARG A O 1
ATOM 1873 N N . HIS A 1 238 ? 35.892 -15.366 -25.109 1.00 56.34 238 HIS A N 1
ATOM 1874 C CA . HIS A 1 238 ? 36.518 -14.583 -26.176 1.00 56.34 238 HIS A CA 1
ATOM 1875 C C . HIS A 1 238 ? 37.465 -13.483 -25.664 1.00 56.34 238 HIS A C 1
ATOM 1877 O O . HIS A 1 238 ? 38.159 -12.883 -26.473 1.00 56.34 238 HIS A O 1
ATOM 1883 N N . VAL A 1 239 ? 37.486 -13.201 -24.356 1.00 57.62 239 VAL A N 1
ATOM 1884 C CA . VAL A 1 239 ? 38.397 -12.215 -23.738 1.00 57.62 239 VAL A CA 1
ATOM 1885 C C . VAL A 1 239 ? 39.630 -12.895 -23.127 1.00 57.62 239 VAL A C 1
ATOM 1887 O O . VAL A 1 239 ? 40.672 -12.267 -22.994 1.00 57.62 239 VAL A O 1
ATOM 1890 N N . GLU A 1 240 ? 39.531 -14.181 -22.781 1.00 50.75 240 GLU A N 1
ATOM 1891 C CA . GLU A 1 240 ? 40.617 -14.972 -22.174 1.00 50.75 240 GLU A CA 1
ATOM 1892 C C . GLU A 1 240 ? 41.382 -15.856 -23.190 1.00 50.75 240 GLU A C 1
ATOM 1894 O O . GLU A 1 240 ? 42.095 -16.769 -22.775 1.00 50.75 240 GLU A O 1
ATOM 1899 N N . ALA A 1 241 ? 41.213 -15.621 -24.500 1.00 45.97 241 ALA A N 1
ATOM 1900 C CA . ALA A 1 241 ? 41.878 -16.367 -25.577 1.00 45.97 241 ALA A CA 1
ATOM 1901 C C . ALA A 1 241 ? 43.077 -15.608 -26.159 1.00 45.97 241 ALA A C 1
ATOM 1903 O O . ALA A 1 241 ? 42.948 -14.379 -26.362 1.00 45.97 241 ALA A O 1
#

Secondary structure (DSSP, 8-state):
-------------SSHHHHHHHHHHHTTT-HHHHHHHHHHHHHHT--GGGHHHHHHHHHHIIIIII--HHHHHHHHHHHHHH-SS--HHHHHHHHHHHHHHHHHH-TT---TTS-HHHHHHHHHHHHHHIIIII-HHHHHHHHHHHHHHHHHH-TT-THHHHHHHHHHHHHHHHHT-SS--HHHHHHHHHHHHHHHHHHHHH--HHHHHHHHHHHHHHHHHHHSPTTTTSSS----TTT--

pLDDT: mean 89.74, std 16.03, range [33.72, 98.81]

Sequence (241 aa):
MQIENSVQSAGSHDGFPEFITRCWQNHTVHPKTVRTELHRFLATNAKIEHLIELSALACHIDAEHLGDWQSAMDYYARLDAAFPSLPEEVRHRLKRQREIITKALDVRADLAEFDERSVLYITALALPAATLQIDASAGQALLSQVIASLEMIGPEAPERRLVAVVTANLTCDIVQRYELPTDMRALLLRIAKTSHELWNDVGDASDKARSAYRLSLAYVRADEPVGNGSGRYPRFRHVEA

Radius of gyration: 21.57 Å; chains: 1; bounding box: 62×60×62 Å